Protein AF-0000000084810743 (afdb_homodimer)

Solvent-accessible surface area (backbone atoms only — not comparable to full-atom values): 10818 Å² total; per-residue (Å²): 110,66,67,52,44,50,31,13,18,53,18,0,13,54,14,11,34,50,31,49,46,44,27,47,66,71,24,40,83,51,40,66,96,70,40,65,48,21,62,46,49,35,22,32,52,24,5,23,49,40,17,22,45,70,44,56,57,86,46,69,67,54,38,28,19,48,48,55,1,19,27,21,7,25,5,36,34,18,61,50,19,42,51,41,42,50,30,46,73,70,66,38,52,66,63,26,49,50,52,54,51,48,47,55,52,49,15,30,50,28,10,46,49,15,31,54,53,15,46,55,59,59,73,106,108,67,66,51,44,50,31,12,18,53,19,0,14,53,15,12,33,51,32,49,47,46,23,48,68,70,20,54,78,49,38,64,95,71,40,67,47,20,64,45,48,35,23,32,54,23,4,23,48,41,16,23,44,72,44,56,59,86,46,70,66,54,39,27,20,49,47,56,0,18,28,20,6,25,5,35,34,20,61,50,18,43,51,42,41,48,31,46,73,70,64,37,53,67,63,27,50,50,51,55,50,49,46,54,52,49,14,29,51,28,9,46,50,16,30,53,54,14,44,55,58,60,72,107

Foldseek 3Di:
DVLLVVLQAQLLVQLQVVLCCQQCPVCNPVCPVLQSVSLLVQLLVLLLQLLLCVLAPDDPSCCSNHNNHNSVNNHDDVVLVVSLVVCVVVVVVVSSVCNVVCSVVSSPVSNVVSNVVNNVVNVD/DVLLVVLQAQLLVQLQVVLCCQQCPVCVPVCPVLQSVSLLVQLLVLLLQLLLCVLAPDDSSCCSNHNNHNSVNNHDDVVLVVSLVVCVVVVVVVSSVCNVVCSVVSSPVSNVVSNVVNNVVNVD

Nearest PDB structures (foldseek):
  7kk9-assembly1_B  TM=9.120E-01  e=2.398E-06  Escherichia coli
  6bx5-assembly1_A  TM=9.287E-01  e=5.882E-06  Escherichia coli
  6b2b-assembly1_B  TM=9.129E-01  e=5.882E-06  Escherichia coli
  6b2d-assembly1_A  TM=9.160E-01  e=5.882E-06  Escherichia coli
  7kk9-assembly1_A  TM=8.984E-01  e=2.261E-05  Escherichia coli

Sequence (248 aa):
MIRELFAVGLGGAAGSIVRYMLSVWLLGGHTLLGFPAGTFTVNAAGSLLIGILLETTNSAAAGWLLIAGFCGGFTTFSTFSADAVRLLRAGDYGPATAYIALSVAVCIAFAALGMWIGAQIARNMIRELFAVGLGGAAGSIVRYMLSVWLLGGHTLLGFPAGTFTVNAAGSLLIGILLETTNSAAAGWLLIAGFCGGFTTFSTFSADAVRLLRAGDYGPATAYIALSVAVCIAFAALGMWIGAQIARN

Organism: NCBI:txid717959

Structure (mmCIF, N/CA/C/O backbone):
data_AF-0000000084810743-model_v1
#
loop_
_entity.id
_entity.type
_entity.pdbx_description
1 polymer 'Fluoride-specific ion channel FluC'
#
loop_
_atom_site.group_PDB
_atom_site.id
_atom_site.type_symbol
_atom_site.label_atom_id
_atom_site.label_alt_id
_atom_site.label_comp_id
_atom_site.label_asym_id
_atom_site.label_entity_id
_atom_site.label_seq_id
_atom_site.pdbx_PDB_ins_code
_atom_site.Cartn_x
_atom_site.Cartn_y
_atom_site.Cartn_z
_atom_site.occupancy
_atom_site.B_iso_or_equiv
_atom_site.auth_seq_id
_atom_site.auth_comp_id
_atom_site.auth_asym_id
_atom_site.auth_atom_id
_atom_site.pdbx_PDB_model_num
ATOM 1 N N . MET A 1 1 ? -20.25 -11.961 -7.152 1 79.5 1 MET A N 1
ATOM 2 C CA . MET A 1 1 ? -19.781 -10.578 -7.043 1 79.5 1 MET A CA 1
ATOM 3 C C . MET A 1 1 ? -19.922 -10.07 -5.617 1 79.5 1 MET A C 1
ATOM 5 O O . MET A 1 1 ? -18.953 -9.602 -5.016 1 79.5 1 MET A O 1
ATOM 9 N N . ILE A 1 2 ? -21.094 -10.406 -5.074 1 84 2 ILE A N 1
ATOM 10 C CA . ILE A 1 2 ? -21.359 -9.875 -3.736 1 84 2 ILE A CA 1
ATOM 11 C C . ILE A 1 2 ? -20.484 -10.617 -2.715 1 84 2 ILE A C 1
ATOM 13 O O . ILE A 1 2 ? -19.922 -9.992 -1.811 1 84 2 ILE A O 1
ATOM 17 N N . ARG A 1 3 ? -20.297 -11.906 -2.838 1 91.25 3 ARG A N 1
ATOM 18 C CA . ARG A 1 3 ? -19.469 -12.672 -1.905 1 91.25 3 ARG A CA 1
ATOM 19 C C . ARG A 1 3 ? -18.016 -12.219 -1.972 1 91.25 3 ARG A C 1
ATOM 21 O O . ARG A 1 3 ? -17.344 -12.141 -0.946 1 91.25 3 ARG A O 1
ATOM 28 N N . GLU A 1 4 ? -17.578 -12 -3.102 1 92.81 4 GLU A N 1
ATOM 29 C CA . GLU A 1 4 ? -16.219 -11.539 -3.328 1 92.81 4 GLU A CA 1
ATOM 30 C C . GLU A 1 4 ? -15.984 -10.172 -2.684 1 92.81 4 GLU A C 1
ATOM 32 O O . GLU A 1 4 ? -14.961 -9.961 -2.029 1 92.81 4 GLU A O 1
ATOM 37 N N . LEU A 1 5 ? -16.922 -9.25 -2.871 1 94.88 5 LEU A N 1
ATOM 38 C CA . LEU A 1 5 ? -16.797 -7.902 -2.32 1 94.88 5 LEU A CA 1
ATOM 39 C C . LEU A 1 5 ? -16.875 -7.93 -0.797 1 94.88 5 LEU A C 1
ATOM 41 O O . LEU A 1 5 ? -16.172 -7.164 -0.125 1 94.88 5 LEU A O 1
ATOM 45 N N . PHE A 1 6 ? -17.719 -8.82 -0.303 1 96.88 6 PHE A N 1
ATOM 46 C CA . PHE A 1 6 ? -17.828 -8.961 1.144 1 96.88 6 PHE A CA 1
ATOM 47 C C . PHE A 1 6 ? -16.531 -9.508 1.731 1 96.88 6 PHE A C 1
ATOM 49 O O . PHE A 1 6 ? -16.062 -9.039 2.775 1 96.88 6 PHE A O 1
ATOM 56 N N . ALA A 1 7 ? -15.977 -10.508 1.144 1 97.62 7 ALA A N 1
ATOM 57 C CA . ALA A 1 7 ? -14.727 -11.102 1.61 1 97.62 7 ALA A CA 1
ATOM 58 C C . ALA A 1 7 ? -13.586 -10.086 1.54 1 97.62 7 ALA A C 1
ATOM 60 O O . ALA A 1 7 ? -12.805 -9.953 2.486 1 97.62 7 ALA A O 1
ATOM 61 N N . VAL A 1 8 ? -13.5 -9.352 0.442 1 97.75 8 VAL A N 1
ATOM 62 C CA . VAL A 1 8 ? -12.477 -8.328 0.256 1 97.75 8 VAL A CA 1
ATOM 63 C C . VAL A 1 8 ? -12.641 -7.23 1.304 1 97.75 8 VAL A C 1
ATOM 65 O O . VAL A 1 8 ? -11.656 -6.773 1.894 1 97.75 8 VAL A O 1
ATOM 68 N N . GLY A 1 9 ? -13.891 -6.832 1.471 1 98.56 9 GLY A N 1
ATOM 69 C CA . GLY A 1 9 ? -14.164 -5.809 2.465 1 98.56 9 GLY A CA 1
ATOM 70 C C . GLY A 1 9 ? -13.805 -6.234 3.877 1 98.56 9 GLY A C 1
ATOM 71 O O . GLY A 1 9 ? -13.203 -5.465 4.629 1 98.56 9 GLY A O 1
ATOM 72 N N . LEU A 1 10 ? -14.18 -7.41 4.25 1 98.56 10 LEU A N 1
ATOM 73 C CA . LEU A 1 10 ? -13.867 -7.941 5.57 1 98.56 10 LEU A CA 1
ATOM 74 C C . LEU A 1 10 ? -12.359 -8.047 5.77 1 98.56 10 LEU A C 1
ATOM 76 O O . LEU A 1 10 ? -11.836 -7.668 6.82 1 98.56 10 LEU A O 1
ATOM 80 N N . GLY A 1 11 ? -11.695 -8.625 4.852 1 98.75 11 GLY A N 1
ATOM 81 C CA . GLY A 1 11 ? -10.242 -8.688 4.91 1 98.75 11 GLY A CA 1
ATOM 82 C C . GLY A 1 11 ? -9.586 -7.32 4.977 1 98.75 11 GLY A C 1
ATOM 83 O O . GLY A 1 11 ? -8.656 -7.109 5.754 1 98.75 11 GLY A O 1
ATOM 84 N N . GLY A 1 12 ? -10.094 -6.426 4.098 1 98.75 12 GLY A N 1
ATOM 85 C CA . GLY A 1 12 ? -9.57 -5.066 4.086 1 98.75 12 GLY A CA 1
ATOM 86 C C . GLY A 1 12 ? -9.742 -4.348 5.41 1 98.75 12 GLY A C 1
ATOM 87 O O . GLY A 1 12 ? -8.844 -3.627 5.852 1 98.75 12 GLY A O 1
ATOM 88 N N . ALA A 1 13 ? -10.898 -4.523 5.984 1 98.75 13 ALA A N 1
ATOM 89 C CA . ALA A 1 13 ? -11.141 -3.939 7.301 1 98.75 13 ALA A CA 1
ATOM 90 C C . ALA A 1 13 ? -10.156 -4.488 8.328 1 98.75 13 ALA A C 1
ATOM 92 O O . ALA A 1 13 ? -9.539 -3.723 9.078 1 98.75 13 ALA A O 1
ATOM 93 N N . ALA A 1 14 ? -10.039 -5.742 8.414 1 98.69 14 ALA A N 1
ATOM 94 C CA . ALA A 1 14 ? -9.125 -6.379 9.359 1 98.69 14 ALA A CA 1
ATOM 95 C C . ALA A 1 14 ? -7.688 -5.922 9.125 1 98.69 14 ALA A C 1
ATOM 97 O O . ALA A 1 14 ? -6.98 -5.562 10.07 1 98.69 14 ALA A O 1
ATOM 98 N N . GLY A 1 15 ? -7.242 -5.969 7.855 1 98.69 15 GLY A N 1
ATOM 99 C CA . GLY A 1 15 ? -5.902 -5.52 7.52 1 98.69 15 GLY A CA 1
ATOM 100 C C . GLY A 1 15 ? -5.637 -4.082 7.926 1 98.69 15 GLY A C 1
ATOM 101 O O . GLY A 1 15 ? -4.582 -3.775 8.492 1 98.69 15 GLY A O 1
ATOM 102 N N . SER A 1 16 ? -6.566 -3.262 7.625 1 98.31 16 SER A N 1
ATOM 103 C CA . SER A 1 16 ? -6.422 -1.845 7.945 1 98.31 16 SER A CA 1
ATOM 104 C C . SER A 1 16 ? -6.355 -1.624 9.453 1 98.31 16 SER A C 1
ATOM 106 O O . SER A 1 16 ? -5.609 -0.766 9.93 1 98.31 16 SER A O 1
ATOM 108 N N . ILE A 1 17 ? -7.145 -2.32 10.195 1 97.5 17 ILE A N 1
ATOM 109 C CA . ILE A 1 17 ? -7.156 -2.195 11.656 1 97.5 17 ILE A CA 1
ATOM 110 C C . ILE A 1 17 ? -5.812 -2.648 12.219 1 97.5 17 ILE A C 1
ATOM 112 O O . ILE A 1 17 ? -5.234 -1.974 13.078 1 97.5 17 ILE A O 1
ATOM 116 N N . VAL A 1 18 ? -5.277 -3.766 11.805 1 97.25 18 VAL A N 1
ATOM 117 C CA . VAL A 1 18 ? -3.994 -4.27 12.273 1 97.25 18 VAL A CA 1
ATOM 118 C C . VAL A 1 18 ? -2.885 -3.291 11.906 1 97.25 18 VAL A C 1
ATOM 120 O O . VAL A 1 18 ? -1.998 -3.012 12.711 1 97.25 18 VAL A O 1
ATOM 123 N N . ARG A 1 19 ? -2.922 -2.826 10.648 1 96.62 19 ARG A N 1
ATOM 124 C CA . ARG A 1 19 ? -1.956 -1.812 10.242 1 96.62 19 ARG A CA 1
ATOM 125 C C . ARG A 1 19 ? -1.97 -0.625 11.203 1 96.62 19 ARG A C 1
ATOM 127 O O . ARG A 1 19 ? -0.915 -0.165 11.641 1 96.62 19 ARG A O 1
ATOM 134 N N . TYR A 1 20 ? -3.127 -0.146 11.438 1 93.25 20 TYR A N 1
ATOM 135 C CA . TYR A 1 20 ? -3.283 1.026 12.289 1 93.25 20 TYR A CA 1
ATOM 136 C C . TYR A 1 20 ? -2.744 0.756 13.688 1 93.25 20 TYR A C 1
ATOM 138 O O . TYR A 1 20 ? -2.041 1.591 14.266 1 93.25 20 TYR A O 1
ATOM 146 N N . MET A 1 21 ? -3.082 -0.393 14.18 1 91.88 21 MET A N 1
ATOM 147 C CA . MET A 1 21 ? -2.645 -0.757 15.523 1 91.88 21 MET A CA 1
ATOM 148 C C . MET A 1 21 ? -1.128 -0.899 15.586 1 91.88 21 MET A C 1
ATOM 150 O O . MET A 1 21 ? -0.495 -0.448 16.547 1 91.88 21 MET A O 1
ATOM 154 N N . LEU A 1 22 ? -0.542 -1.478 14.625 1 88.19 22 LEU A N 1
ATOM 155 C CA . LEU A 1 22 ? 0.902 -1.688 14.609 1 88.19 22 LEU A CA 1
ATOM 156 C C . LEU A 1 22 ? 1.641 -0.377 14.367 1 88.19 22 LEU A C 1
ATOM 158 O O . LEU A 1 22 ? 2.658 -0.105 15.008 1 88.19 22 LEU A O 1
ATOM 162 N N . SER A 1 23 ? 1.145 0.385 13.414 1 79.69 23 SER A N 1
ATOM 163 C CA . SER A 1 23 ? 1.837 1.611 13.031 1 79.69 23 SER A CA 1
ATOM 164 C C . SER A 1 23 ? 1.721 2.676 14.117 1 79.69 23 SER A C 1
ATOM 166 O O . SER A 1 23 ? 2.666 3.43 14.359 1 79.69 23 SER A O 1
ATOM 168 N N . VAL A 1 24 ? 0.62 2.768 14.719 1 68.44 24 VAL A N 1
ATOM 169 C CA . VAL A 1 24 ? 0.388 3.814 15.711 1 68.44 24 VAL A CA 1
ATOM 170 C C . VAL A 1 24 ? 0.82 3.326 17.094 1 68.44 24 VAL A C 1
ATOM 172 O O . VAL A 1 24 ? 1.512 4.039 17.812 1 68.44 24 VAL A O 1
ATOM 175 N N . TRP A 1 25 ? 0.336 2.125 17.328 1 63.03 25 TRP A N 1
ATOM 176 C CA . TRP A 1 25 ? 0.581 1.663 18.688 1 63.03 25 TRP A CA 1
ATOM 177 C C . TRP A 1 25 ? 2.023 1.194 18.859 1 63.03 25 TRP A C 1
ATOM 179 O O . TRP A 1 25 ? 2.688 1.545 19.828 1 63.03 25 TRP A O 1
ATOM 189 N N . LEU A 1 26 ? 2.361 0.366 17.938 1 57.44 26 LEU A N 1
ATOM 190 C CA . LEU A 1 26 ? 3.684 -0.201 18.188 1 57.44 26 LEU A CA 1
ATOM 191 C C . LEU A 1 26 ? 4.777 0.758 17.719 1 57.44 26 LEU A C 1
ATOM 193 O O . LEU A 1 26 ? 5.816 0.882 18.375 1 57.44 26 LEU A O 1
ATOM 197 N N . LEU A 1 27 ? 4.387 1.367 16.656 1 60.09 27 LEU A N 1
ATOM 198 C CA . LEU A 1 27 ? 5.52 2.088 16.094 1 60.09 27 LEU A CA 1
ATOM 199 C C . LEU A 1 27 ? 5.238 3.586 16.031 1 60.09 27 LEU A C 1
ATOM 201 O O . LEU A 1 27 ? 6.074 4.359 15.562 1 60.09 27 LEU A O 1
ATOM 205 N N . GLY A 1 28 ? 4.008 3.893 16.484 1 55.72 28 GLY A N 1
ATOM 206 C CA . GLY A 1 28 ? 3.523 5.246 16.703 1 55.72 28 GLY A CA 1
ATOM 207 C C . GLY A 1 28 ? 4.387 6.043 17.672 1 55.72 28 GLY A C 1
ATOM 208 O O . GLY A 1 28 ? 4.859 5.508 18.672 1 55.72 28 GLY A O 1
ATOM 209 N N . GLY A 1 29 ? 5.223 7 17.25 1 51.25 29 GLY A N 1
ATOM 210 C CA . GLY A 1 29 ? 6.168 7.863 17.938 1 51.25 29 GLY A CA 1
ATOM 211 C C . GLY A 1 29 ? 7.609 7.426 17.781 1 51.25 29 GLY A C 1
ATOM 212 O O . GLY A 1 29 ? 8.531 8.156 18.156 1 51.25 29 GLY A O 1
ATOM 213 N N . HIS A 1 30 ? 7.707 6.133 17.641 1 48.66 30 HIS A N 1
ATOM 214 C CA . HIS A 1 30 ? 9.094 5.684 17.641 1 48.66 30 HIS A CA 1
ATOM 215 C C . HIS A 1 30 ? 9.727 5.871 16.266 1 48.66 30 HIS A C 1
ATOM 217 O O . HIS A 1 30 ? 9.664 4.973 15.414 1 48.66 30 HIS A O 1
ATOM 223 N N . THR A 1 31 ? 9.508 7.094 15.773 1 50.56 31 THR A N 1
ATOM 224 C CA . THR A 1 31 ? 10.289 7.414 14.586 1 50.56 31 THR A CA 1
ATOM 225 C C . THR A 1 31 ? 11.789 7.312 14.875 1 50.56 31 THR A C 1
ATOM 227 O O . THR A 1 31 ? 12.289 7.949 15.797 1 50.56 31 THR A O 1
ATOM 230 N N . LEU A 1 32 ? 12.344 6.168 15.023 1 45.56 32 LEU A N 1
ATOM 231 C CA . LEU A 1 32 ? 13.797 6.297 15.062 1 45.56 32 LEU A CA 1
ATOM 232 C C . LEU A 1 32 ? 14.297 7.207 13.945 1 45.56 32 LEU A C 1
ATOM 234 O O . LEU A 1 32 ? 14.211 6.852 12.766 1 45.56 32 LEU A O 1
ATOM 238 N N . LEU A 1 33 ? 14.914 8.383 14.461 1 50.44 33 LEU A N 1
ATOM 239 C CA . LEU A 1 33 ? 15.539 9.398 13.633 1 50.44 33 LEU A CA 1
ATOM 240 C C . LEU A 1 33 ? 14.57 9.914 12.57 1 50.44 33 LEU A C 1
ATOM 242 O O . LEU A 1 33 ? 14.984 10.281 11.469 1 50.44 33 LEU A O 1
ATOM 246 N N . GLY A 1 34 ? 13.203 9.695 12.828 1 65.88 34 GLY A N 1
ATOM 247 C CA . GLY A 1 34 ? 12.266 10.25 11.867 1 65.88 34 GLY A CA 1
ATOM 248 C C . GLY A 1 34 ? 11.859 9.258 10.789 1 65.88 34 GLY A C 1
ATOM 249 O O . GLY A 1 34 ? 11.016 9.57 9.945 1 65.88 34 GLY A O 1
ATOM 250 N N . PHE A 1 35 ? 12.531 8.172 10.859 1 79.38 35 PHE A N 1
ATOM 251 C CA . PHE A 1 35 ? 12.258 7.105 9.906 1 79.38 35 PHE A CA 1
ATOM 252 C C . PHE A 1 35 ? 10.875 6.516 10.133 1 79.38 35 PHE A C 1
ATOM 254 O O . PHE A 1 35 ? 10.539 6.117 11.25 1 79.38 35 PHE A O 1
ATOM 261 N N . PRO A 1 36 ? 10.016 6.57 9.086 1 89.88 36 PRO A N 1
ATOM 262 C CA . PRO A 1 36 ? 8.664 6.023 9.242 1 89.88 36 PRO A CA 1
ATOM 263 C C . PRO A 1 36 ? 8.656 4.504 9.414 1 89.88 36 PRO A C 1
ATOM 265 O O . PRO A 1 36 ? 8.297 3.775 8.492 1 89.88 36 PRO A O 1
ATOM 268 N N . ALA A 1 37 ? 8.992 4.078 10.617 1 90.44 37 ALA A N 1
ATOM 269 C CA . ALA A 1 37 ? 9.195 2.66 10.914 1 90.44 37 ALA A CA 1
ATOM 270 C C . ALA A 1 37 ? 7.879 1.892 10.852 1 90.44 37 ALA A C 1
ATOM 272 O O . ALA A 1 37 ? 7.855 0.71 10.5 1 90.44 37 ALA A O 1
ATOM 273 N N . GLY A 1 38 ? 6.801 2.568 11.266 1 91.25 38 GLY A N 1
ATOM 274 C CA . GLY A 1 38 ? 5.5 1.916 11.234 1 91.25 38 GLY A CA 1
ATOM 275 C C . GLY A 1 38 ? 5.09 1.479 9.836 1 91.25 38 GLY A C 1
ATOM 276 O O . GLY A 1 38 ? 4.852 0.293 9.602 1 91.25 38 GLY A O 1
ATOM 277 N N . THR A 1 39 ? 5.09 2.443 8.961 1 94.5 39 THR A N 1
ATOM 278 C CA . THR A 1 39 ? 4.719 2.17 7.574 1 94.5 39 THR A CA 1
ATOM 279 C C . THR A 1 39 ? 5.672 1.153 6.949 1 94.5 39 THR A C 1
ATOM 281 O O . THR A 1 39 ? 5.238 0.243 6.238 1 94.5 39 THR A O 1
ATOM 284 N N . PHE A 1 40 ? 6.918 1.271 7.227 1 94.44 40 PHE A N 1
ATOM 285 C CA . PHE A 1 40 ? 7.93 0.359 6.695 1 94.44 40 PHE A CA 1
ATOM 286 C C . PHE A 1 40 ? 7.656 -1.07 7.152 1 94.44 40 PHE A C 1
ATOM 288 O O . PHE A 1 40 ? 7.695 -2.002 6.344 1 94.44 40 PHE A O 1
ATOM 295 N N . THR A 1 41 ? 7.41 -1.24 8.375 1 94.75 41 THR A N 1
ATOM 296 C CA . THR A 1 41 ? 7.258 -2.564 8.969 1 94.75 41 THR A CA 1
ATOM 297 C C . THR A 1 41 ? 6.023 -3.268 8.422 1 94.75 41 THR A C 1
ATOM 299 O O . THR A 1 41 ? 6.082 -4.445 8.055 1 94.75 41 THR A O 1
ATOM 302 N N . VAL A 1 42 ? 4.902 -2.588 8.305 1 96.06 42 VAL A N 1
ATOM 303 C CA . VAL A 1 42 ? 3.676 -3.234 7.844 1 96.06 42 VAL A CA 1
ATOM 304 C C . VAL A 1 42 ? 3.791 -3.562 6.359 1 96.06 42 VAL A C 1
ATOM 306 O O . VAL A 1 42 ? 3.299 -4.598 5.906 1 96.06 42 VAL A O 1
ATOM 309 N N . ASN A 1 43 ? 4.418 -2.713 5.625 1 97.81 43 ASN A N 1
ATOM 310 C CA . ASN A 1 43 ? 4.609 -2.988 4.207 1 97.81 43 ASN A CA 1
ATOM 311 C C . ASN A 1 43 ? 5.543 -4.176 3.988 1 97.81 43 ASN A C 1
ATOM 313 O O . ASN A 1 43 ? 5.285 -5.023 3.133 1 97.81 43 ASN A O 1
ATOM 317 N N . ALA A 1 44 ? 6.574 -4.219 4.789 1 98 44 ALA A N 1
ATOM 318 C CA . ALA A 1 44 ? 7.516 -5.332 4.672 1 98 44 ALA A CA 1
ATOM 319 C C . ALA A 1 44 ? 6.859 -6.648 5.086 1 98 44 ALA A C 1
ATOM 321 O O . ALA A 1 44 ? 6.938 -7.641 4.355 1 98 44 ALA A O 1
ATOM 322 N N . ALA A 1 45 ? 6.227 -6.637 6.199 1 98.06 45 ALA A N 1
ATOM 323 C CA . ALA A 1 45 ? 5.559 -7.836 6.695 1 98.06 45 ALA A CA 1
ATOM 324 C C . ALA A 1 45 ? 4.461 -8.289 5.738 1 98.06 45 ALA A C 1
ATOM 326 O O . ALA A 1 45 ? 4.32 -9.484 5.473 1 98.06 45 ALA A O 1
ATOM 327 N N . GLY A 1 46 ? 3.691 -7.332 5.281 1 98.69 46 GLY A N 1
ATOM 328 C CA . GLY A 1 46 ? 2.625 -7.652 4.348 1 98.69 46 GLY A CA 1
ATOM 329 C C . GLY A 1 46 ? 3.133 -8.188 3.023 1 98.69 46 GLY A C 1
ATOM 330 O O . GLY A 1 46 ? 2.49 -9.047 2.406 1 98.69 46 GLY A O 1
ATOM 331 N N . SER A 1 47 ? 4.25 -7.723 2.531 1 98.94 47 SER A N 1
ATOM 332 C CA . SER A 1 47 ? 4.832 -8.211 1.285 1 98.94 47 SER A CA 1
ATOM 333 C C . SER A 1 47 ? 5.324 -9.648 1.428 1 98.94 47 SER A C 1
ATOM 335 O O . SER A 1 47 ? 5.184 -10.453 0.505 1 98.94 47 SER A O 1
ATOM 337 N N . LEU A 1 48 ? 5.898 -9.945 2.598 1 98.94 48 LEU A N 1
ATOM 338 C CA . LEU A 1 48 ? 6.273 -11.328 2.859 1 98.94 48 LEU A CA 1
ATOM 339 C C . LEU A 1 48 ? 5.043 -12.227 2.881 1 98.94 48 LEU A C 1
ATOM 341 O O . LEU A 1 48 ? 5.039 -13.297 2.268 1 98.94 48 LEU A O 1
ATOM 345 N N . LEU A 1 49 ? 4.07 -11.789 3.594 1 98.88 49 LEU A N 1
ATOM 346 C CA . LEU A 1 49 ? 2.857 -12.578 3.779 1 98.88 49 LEU A CA 1
ATOM 347 C C . LEU A 1 49 ? 2.17 -12.844 2.443 1 98.88 49 LEU A C 1
ATOM 349 O O . LEU A 1 49 ? 1.743 -13.969 2.174 1 98.88 49 LEU A O 1
ATOM 353 N N . ILE A 1 50 ? 2.053 -11.82 1.595 1 98.62 50 ILE A N 1
ATOM 354 C CA . ILE A 1 50 ? 1.344 -12 0.333 1 98.62 50 ILE A CA 1
ATOM 355 C C . ILE A 1 50 ? 2.086 -13.016 -0.534 1 98.62 50 ILE A C 1
ATOM 357 O O . ILE A 1 50 ? 1.464 -13.789 -1.263 1 98.62 50 ILE A O 1
ATOM 361 N N . GLY A 1 51 ? 3.438 -12.945 -0.519 1 98.69 51 GLY A N 1
ATOM 362 C CA . GLY A 1 51 ? 4.203 -13.938 -1.257 1 98.69 51 GLY A CA 1
ATOM 363 C C . GLY A 1 51 ? 3.877 -15.367 -0.857 1 98.69 51 GLY A C 1
ATOM 364 O O . GLY A 1 51 ? 3.674 -16.219 -1.717 1 98.69 51 GLY A O 1
ATOM 365 N N . ILE A 1 52 ? 3.791 -15.617 0.426 1 98.81 52 ILE A N 1
ATOM 366 C CA . ILE A 1 52 ? 3.455 -16.953 0.925 1 98.81 52 ILE A CA 1
ATOM 367 C C . ILE A 1 52 ? 2.047 -17.328 0.475 1 98.81 52 ILE A C 1
ATOM 369 O O . ILE A 1 52 ? 1.826 -18.438 -0.032 1 98.81 52 ILE A O 1
ATOM 373 N N . LEU A 1 53 ? 1.113 -16.453 0.631 1 98.5 53 LEU A N 1
ATOM 374 C CA . LEU A 1 53 ? -0.298 -16.734 0.381 1 98.5 53 LEU A CA 1
ATOM 375 C C . LEU A 1 53 ? -0.548 -16.984 -1.102 1 98.5 53 LEU A C 1
ATOM 377 O O . LEU A 1 53 ? -1.403 -17.797 -1.463 1 98.5 53 LEU A O 1
ATOM 381 N N . LEU A 1 54 ? 0.198 -16.266 -1.949 1 97.19 54 LEU A N 1
ATOM 382 C CA . LEU A 1 54 ? 0.016 -16.422 -3.387 1 97.19 54 LEU A CA 1
ATOM 383 C C . LEU A 1 54 ? 0.349 -17.844 -3.82 1 97.19 54 LEU A C 1
ATOM 385 O O . LEU A 1 54 ? -0.204 -18.344 -4.805 1 97.19 54 LEU A O 1
ATOM 389 N N . GLU A 1 55 ? 1.208 -18.5 -3.057 1 97.5 55 GLU A N 1
ATOM 390 C CA . GLU A 1 55 ? 1.651 -19.844 -3.426 1 97.5 55 GLU A CA 1
ATOM 391 C C . GLU A 1 55 ? 0.865 -20.906 -2.674 1 97.5 55 GLU A C 1
ATOM 393 O O . GLU A 1 55 ? 0.9 -22.094 -3.039 1 97.5 55 GLU A O 1
ATOM 398 N N . THR A 1 56 ? 0.139 -20.547 -1.586 1 97.5 56 THR A N 1
ATOM 399 C CA . THR A 1 56 ? -0.436 -21.578 -0.726 1 97.5 56 THR A CA 1
ATOM 400 C C . THR A 1 56 ? -1.961 -21.516 -0.757 1 97.5 56 THR A C 1
ATOM 402 O O . THR A 1 56 ? -2.633 -22.453 -0.342 1 97.5 56 THR A O 1
ATOM 405 N N . THR A 1 57 ? -2.51 -20.391 -1.104 1 95.06 57 THR A N 1
ATOM 406 C CA . THR A 1 57 ? -3.961 -20.234 -1.118 1 95.06 57 THR A CA 1
ATOM 407 C C . THR A 1 57 ? -4.57 -20.938 -2.33 1 95.06 57 THR A C 1
ATOM 409 O O . THR A 1 57 ? -4.16 -20.688 -3.467 1 95.06 57 THR A O 1
ATOM 412 N N . ASN A 1 58 ? -5.633 -21.781 -2.148 1 91.94 58 ASN A N 1
ATOM 413 C CA . ASN A 1 58 ? -6.184 -22.594 -3.236 1 91.94 58 ASN A CA 1
ATOM 414 C C . ASN A 1 58 ? -7.668 -22.312 -3.443 1 91.94 58 ASN A C 1
ATOM 416 O O . ASN A 1 58 ? -8.297 -22.891 -4.328 1 91.94 58 ASN A O 1
ATOM 420 N N . SER A 1 59 ? -8.289 -21.531 -2.674 1 94.06 59 SER A N 1
ATOM 421 C CA . SER A 1 59 ? -9.695 -21.203 -2.863 1 94.06 59 SER A CA 1
ATOM 422 C C . SER A 1 59 ? -9.883 -19.734 -3.205 1 94.06 59 SER A C 1
ATOM 424 O O . SER A 1 59 ? -9.148 -18.875 -2.709 1 94.06 59 SER A O 1
ATOM 426 N N . ALA A 1 60 ? -10.844 -19.484 -3.98 1 92.19 60 ALA A N 1
ATOM 427 C CA . ALA A 1 60 ? -11.148 -18.125 -4.383 1 92.19 60 ALA A CA 1
ATOM 428 C C . ALA A 1 60 ? -11.508 -17.266 -3.172 1 92.19 60 ALA A C 1
ATOM 430 O O . ALA A 1 60 ? -11.078 -16.109 -3.07 1 92.19 60 ALA A O 1
ATOM 431 N N . ALA A 1 61 ? -12.25 -17.859 -2.312 1 93.44 61 ALA A N 1
ATOM 432 C CA . ALA A 1 61 ? -12.695 -17.141 -1.126 1 93.44 61 ALA A CA 1
ATOM 433 C C . ALA A 1 61 ? -11.516 -16.703 -0.267 1 93.44 61 ALA A C 1
ATOM 435 O O . ALA A 1 61 ? -11.492 -15.578 0.24 1 93.44 61 ALA A O 1
ATOM 436 N N . ALA A 1 62 ? -10.555 -17.562 -0.116 1 95.19 62 ALA A N 1
ATOM 437 C CA . ALA A 1 62 ? -9.359 -17.234 0.66 1 95.19 62 ALA A CA 1
ATOM 438 C C . ALA A 1 62 ? -8.531 -16.156 -0.038 1 95.19 62 ALA A C 1
ATOM 440 O O . ALA A 1 62 ? -7.922 -15.305 0.619 1 95.19 62 ALA A O 1
ATOM 441 N N . GLY A 1 63 ? -8.484 -16.203 -1.32 1 96.56 63 GLY A N 1
ATOM 442 C CA . GLY A 1 63 ? -7.797 -15.172 -2.076 1 96.56 63 GLY A CA 1
ATOM 443 C C . GLY A 1 63 ? -8.422 -13.797 -1.912 1 96.56 63 GLY A C 1
ATOM 444 O O . GLY A 1 63 ? -7.711 -12.812 -1.712 1 96.56 63 GLY A O 1
ATOM 445 N N . TRP A 1 64 ? -9.711 -13.758 -2.025 1 95.94 64 TRP A N 1
ATOM 446 C CA . TRP A 1 64 ? -10.414 -12.492 -1.862 1 95.94 64 TRP A CA 1
ATOM 447 C C . TRP A 1 64 ? -10.203 -11.93 -0.462 1 95.94 64 TRP A C 1
ATOM 449 O O . TRP A 1 64 ? -9.953 -10.727 -0.298 1 95.94 64 TRP A O 1
ATOM 459 N N . LEU A 1 65 ? -10.258 -12.789 0.529 1 98.12 65 LEU A N 1
ATOM 460 C CA . LEU A 1 65 ? -10.227 -12.383 1.928 1 98.12 65 LEU A CA 1
ATOM 461 C C . LEU A 1 65 ? -8.805 -12.031 2.357 1 98.12 65 LEU A C 1
ATOM 463 O O . LEU A 1 65 ? -8.562 -10.961 2.928 1 98.12 65 LEU A O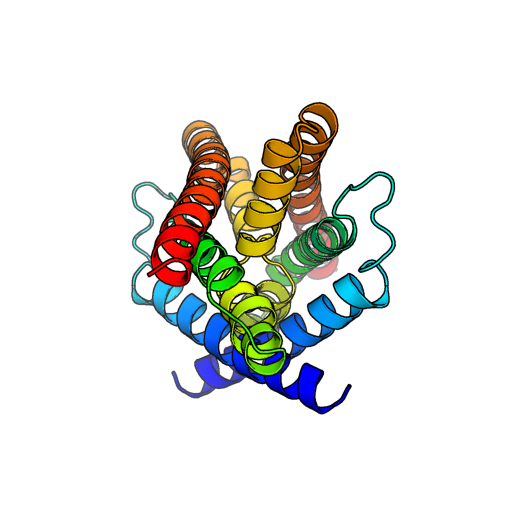 1
ATOM 467 N N . LEU A 1 66 ? -7.859 -12.891 2.035 1 98.62 66 LEU A N 1
ATOM 468 C CA . LEU A 1 66 ? -6.535 -12.781 2.639 1 98.62 66 LEU A CA 1
ATOM 469 C C . LEU A 1 66 ? -5.586 -12 1.735 1 98.62 66 LEU A C 1
ATOM 471 O O . LEU A 1 66 ? -4.754 -11.234 2.221 1 98.62 66 LEU A O 1
ATOM 475 N N . ILE A 1 67 ? -5.656 -12.188 0.44 1 97.5 67 ILE A N 1
ATOM 476 C CA . ILE A 1 67 ? -4.723 -11.578 -0.496 1 97.5 67 ILE A CA 1
ATOM 477 C C . ILE A 1 67 ? -5.242 -10.211 -0.927 1 97.5 67 ILE A C 1
ATOM 479 O O . ILE A 1 67 ? -4.664 -9.18 -0.577 1 97.5 67 ILE A O 1
ATOM 483 N N . ALA A 1 68 ? -6.434 -10.164 -1.533 1 95.69 68 ALA A N 1
ATOM 484 C CA . ALA A 1 68 ? -6.992 -8.906 -2.018 1 95.69 68 ALA A CA 1
ATOM 485 C C . ALA A 1 68 ? -7.426 -8.016 -0.857 1 95.69 68 ALA A C 1
ATOM 487 O O . ALA A 1 68 ? -7.301 -6.789 -0.928 1 95.69 68 ALA A O 1
ATOM 488 N N . GLY A 1 69 ? -7.988 -8.688 0.171 1 97.88 69 GLY A N 1
ATOM 489 C CA . GLY A 1 69 ? -8.492 -7.934 1.308 1 97.88 69 GLY A CA 1
ATOM 490 C C . GLY A 1 69 ? -7.434 -7.633 2.35 1 97.88 69 GLY A C 1
ATOM 491 O O . GLY A 1 69 ? -6.883 -6.531 2.385 1 97.88 69 GLY A O 1
ATOM 492 N N . PHE A 1 70 ? -7 -8.633 3.105 1 98.75 70 PHE A N 1
ATOM 493 C CA . PHE A 1 70 ? -6.172 -8.438 4.289 1 98.75 70 PHE A CA 1
ATOM 494 C C . PHE A 1 70 ? -4.824 -7.836 3.916 1 98.75 70 PHE A C 1
ATOM 496 O O . PHE A 1 70 ? -4.434 -6.793 4.445 1 98.75 70 PHE A O 1
ATOM 503 N N . CYS A 1 71 ? -4.082 -8.477 2.992 1 98.56 71 CYS A N 1
ATOM 504 C CA . CYS A 1 71 ? -2.77 -7.957 2.623 1 98.56 71 CYS A CA 1
ATOM 505 C C . CYS A 1 71 ? -2.887 -6.566 2.01 1 98.56 71 CYS A C 1
ATOM 507 O O . CYS A 1 71 ? -2.068 -5.691 2.285 1 98.56 71 CYS A O 1
ATOM 509 N N . GLY A 1 72 ? -3.916 -6.391 1.215 1 97.31 72 GLY A N 1
ATOM 510 C CA . GLY A 1 72 ? -4.156 -5.082 0.625 1 97.31 72 GLY A CA 1
ATOM 511 C C . GLY A 1 72 ? -4.426 -4.004 1.656 1 97.31 72 GLY A C 1
ATOM 512 O O . GLY A 1 72 ? -3.912 -2.887 1.542 1 97.31 72 GLY A O 1
ATOM 513 N N . GLY A 1 73 ? -5.219 -4.281 2.584 1 98.31 73 GLY A N 1
ATOM 514 C CA . GLY A 1 73 ? -5.531 -3.32 3.633 1 98.31 73 GLY A CA 1
ATOM 515 C C . GLY A 1 73 ? -4.41 -3.152 4.641 1 98.31 73 GLY A C 1
ATOM 516 O O . GLY A 1 73 ? -4.293 -2.102 5.277 1 98.31 73 GLY A O 1
ATOM 517 N N . PHE A 1 74 ? -3.623 -4.133 4.766 1 98.5 74 PHE A N 1
ATOM 518 C CA . PHE A 1 74 ? -2.549 -4.18 5.75 1 98.5 74 PHE A CA 1
ATOM 519 C C . PHE A 1 74 ? -1.349 -3.365 5.285 1 98.5 74 PHE A C 1
ATOM 521 O O . PHE A 1 74 ? -0.579 -2.859 6.105 1 98.5 74 PHE A O 1
ATOM 528 N N . THR A 1 75 ? -1.154 -3.254 4.012 1 98.62 75 THR A N 1
ATOM 529 C CA . THR A 1 75 ? -0.065 -2.465 3.447 1 98.62 75 THR A CA 1
ATOM 530 C C . THR A 1 75 ? -0.601 -1.198 2.787 1 98.62 75 THR A C 1
ATOM 532 O O . THR A 1 75 ? -1.802 -1.082 2.537 1 98.62 75 THR A O 1
ATOM 535 N N . THR A 1 76 ? 0.238 -0.249 2.555 1 98.38 76 THR A N 1
ATOM 536 C CA . THR A 1 76 ? -0.237 1.021 2.016 1 98.38 76 THR A CA 1
ATOM 537 C C . THR A 1 76 ? 0.871 1.727 1.239 1 98.38 76 THR A C 1
ATOM 539 O O . THR A 1 76 ? 1.997 1.849 1.726 1 98.38 76 THR A O 1
ATOM 542 N N . PHE A 1 77 ? 0.512 2.17 0.085 1 98.62 77 PHE A N 1
ATOM 543 C CA . PHE A 1 77 ? 1.451 2.906 -0.751 1 98.62 77 PHE A CA 1
ATOM 544 C C . PHE A 1 77 ? 1.268 4.41 -0.579 1 98.62 77 PHE A C 1
ATOM 546 O O . PHE A 1 77 ? 2.23 5.176 -0.677 1 98.62 77 PHE A O 1
ATOM 553 N N . SER A 1 78 ? 0.071 4.844 -0.276 1 98.56 78 SER A N 1
ATOM 554 C CA . SER A 1 78 ? -0.214 6.266 -0.122 1 98.56 78 SER A CA 1
ATOM 555 C C . SER A 1 78 ? 0.512 6.848 1.086 1 98.56 78 SER A C 1
ATOM 557 O O . SER A 1 78 ? 1.106 7.922 1.001 1 98.56 78 SER A O 1
ATOM 559 N N . THR A 1 79 ? 0.466 6.117 2.25 1 96.62 79 THR A N 1
ATOM 560 C CA . THR A 1 79 ? 1.166 6.598 3.436 1 96.62 79 THR A CA 1
ATOM 561 C C . THR A 1 79 ? 2.676 6.59 3.215 1 96.62 79 THR A C 1
ATOM 563 O O . THR A 1 79 ? 3.379 7.492 3.668 1 96.62 79 THR A O 1
ATOM 566 N N . PHE A 1 80 ? 3.172 5.559 2.551 1 96.81 80 PHE A N 1
ATOM 567 C CA . PHE A 1 80 ? 4.578 5.535 2.166 1 96.81 80 PHE A CA 1
ATOM 568 C C . PHE A 1 80 ? 4.953 6.805 1.406 1 96.81 80 PHE A C 1
ATOM 570 O O . PHE A 1 80 ? 5.977 7.426 1.697 1 96.81 80 PHE A O 1
ATOM 577 N N . SER A 1 81 ? 4.156 7.168 0.415 1 98.69 81 SER A N 1
ATOM 578 C CA . SER A 1 81 ? 4.406 8.344 -0.417 1 98.69 81 SER A CA 1
ATOM 579 C C . SER A 1 81 ? 4.352 9.625 0.405 1 98.69 81 SER A C 1
ATOM 581 O O . SER A 1 81 ? 5.203 10.508 0.246 1 98.69 81 SER A O 1
ATOM 583 N N . ALA A 1 82 ? 3.377 9.719 1.277 1 97 82 ALA A N 1
ATOM 584 C CA . ALA A 1 82 ? 3.24 10.898 2.131 1 97 82 ALA A CA 1
ATOM 585 C C . ALA A 1 82 ? 4.434 11.039 3.074 1 97 82 ALA A C 1
ATOM 587 O O . ALA A 1 82 ? 4.926 12.141 3.307 1 97 82 ALA A O 1
ATOM 588 N N . ASP A 1 83 ? 4.82 9.898 3.666 1 95.56 83 ASP A N 1
ATOM 589 C CA . ASP A 1 83 ? 5.988 9.898 4.539 1 95.56 83 ASP A CA 1
ATOM 590 C C . ASP A 1 83 ? 7.23 10.383 3.791 1 95.56 83 ASP A C 1
ATOM 592 O O . ASP A 1 83 ? 8.023 11.156 4.332 1 95.56 83 ASP A O 1
ATOM 596 N N . ALA A 1 84 ? 7.398 9.898 2.568 1 97.44 84 ALA A N 1
ATOM 597 C CA . ALA A 1 84 ? 8.531 10.32 1.745 1 97.44 84 ALA A CA 1
ATOM 598 C C . ALA A 1 84 ? 8.5 11.828 1.506 1 97.44 84 ALA A C 1
ATOM 600 O O . ALA A 1 84 ? 9.523 12.5 1.635 1 97.44 84 ALA A O 1
ATOM 601 N N . VAL A 1 85 ? 7.344 12.359 1.171 1 97.75 85 VAL A N 1
ATOM 602 C CA . VAL A 1 85 ? 7.199 13.789 0.912 1 97.75 85 VAL A CA 1
ATOM 603 C C . VAL A 1 85 ? 7.531 14.578 2.174 1 97.75 85 VAL A C 1
ATOM 605 O O . VAL A 1 85 ? 8.219 15.602 2.111 1 97.75 85 VAL A O 1
ATOM 608 N N . ARG A 1 86 ? 7.098 14.062 3.289 1 95.5 86 ARG A N 1
ATOM 609 C CA . ARG A 1 86 ? 7.332 14.766 4.547 1 95.5 86 ARG A CA 1
ATOM 610 C C . ARG A 1 86 ? 8.82 14.82 4.875 1 95.5 86 ARG A C 1
ATOM 612 O O . ARG A 1 86 ? 9.328 15.852 5.32 1 95.5 86 ARG A O 1
ATOM 619 N N . LEU A 1 87 ? 9.477 13.734 4.75 1 95 87 LEU A N 1
ATOM 620 C CA . LEU A 1 87 ? 10.922 13.703 4.977 1 95 87 LEU A CA 1
ATOM 621 C C . LEU A 1 87 ? 11.641 14.664 4.035 1 95 87 LEU A C 1
ATOM 623 O O . LEU A 1 87 ? 12.539 15.391 4.453 1 95 87 LEU A O 1
ATOM 627 N N . LEU A 1 88 ? 11.203 14.703 2.783 1 96.62 88 LEU A N 1
ATOM 628 C CA . LEU A 1 88 ? 11.828 15.562 1.788 1 96.62 88 LEU A CA 1
ATOM 629 C C . LEU A 1 88 ? 11.57 17.031 2.102 1 96.62 88 LEU A C 1
ATOM 631 O O . LEU A 1 88 ? 12.469 17.859 1.989 1 96.62 88 LEU A O 1
ATOM 635 N N . ARG A 1 89 ? 10.391 17.344 2.525 1 95.5 89 ARG A N 1
ATOM 636 C CA . ARG A 1 89 ? 10.039 18.719 2.865 1 95.5 89 ARG A CA 1
ATOM 637 C C . ARG A 1 89 ? 10.789 19.188 4.109 1 95.5 89 ARG A C 1
ATOM 639 O O . ARG A 1 89 ? 11.062 20.375 4.262 1 95.5 89 ARG A O 1
ATOM 646 N N . ALA A 1 90 ? 11.086 18.25 4.941 1 94.38 90 ALA A N 1
ATOM 647 C CA . ALA A 1 90 ? 11.812 18.562 6.168 1 94.38 90 ALA A CA 1
ATOM 648 C C . ALA A 1 90 ? 13.305 18.75 5.887 1 94.38 90 ALA A C 1
ATOM 650 O O . ALA A 1 90 ? 14.062 19.141 6.777 1 94.38 90 ALA A O 1
ATOM 651 N N . GLY A 1 91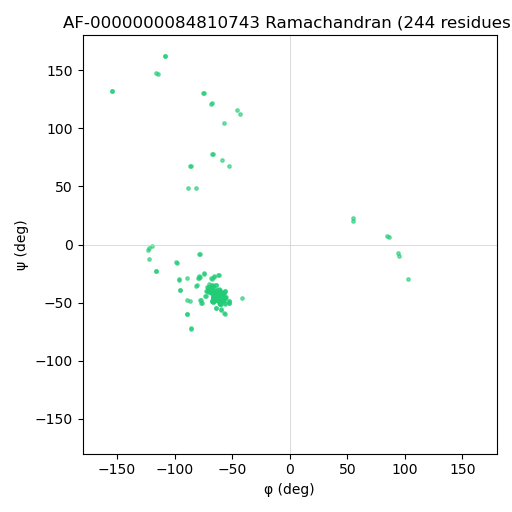 ? 13.711 18.453 4.68 1 95.19 91 GLY A N 1
ATOM 652 C CA . GLY A 1 91 ? 15.109 18.578 4.324 1 95.19 91 GLY A CA 1
ATOM 653 C C . GLY A 1 91 ? 15.945 17.359 4.684 1 95.19 91 GLY A C 1
ATOM 654 O O . GLY A 1 91 ? 17.172 17.406 4.609 1 95.19 91 GLY A O 1
ATOM 655 N N . ASP A 1 92 ? 15.305 16.359 5.105 1 93.94 92 ASP A N 1
ATOM 656 C CA . ASP A 1 92 ? 15.977 15.125 5.492 1 93.94 92 ASP A CA 1
ATOM 657 C C . ASP A 1 92 ? 16.203 14.227 4.281 1 93.94 92 ASP A C 1
ATOM 659 O O . ASP A 1 92 ? 15.695 13.102 4.23 1 93.94 92 ASP A O 1
ATOM 663 N N . TYR A 1 93 ? 17.016 14.625 3.426 1 95.62 93 TYR A N 1
ATOM 664 C CA . TYR A 1 93 ? 17.172 13.961 2.139 1 95.62 93 TYR A CA 1
ATOM 665 C C . TYR A 1 93 ? 17.797 12.578 2.312 1 95.62 93 TYR A C 1
ATOM 667 O O . TYR A 1 93 ? 17.469 11.641 1.584 1 95.62 93 TYR A O 1
ATOM 675 N N . GLY A 1 94 ? 18.812 12.422 3.191 1 94.56 94 GLY A N 1
ATOM 676 C CA . GLY A 1 94 ? 19.391 11.125 3.475 1 94.56 94 GLY A CA 1
ATOM 677 C C . GLY A 1 94 ? 18.391 10.102 3.943 1 94.56 94 GLY A C 1
ATOM 678 O O . GLY A 1 94 ? 18.172 9.086 3.281 1 94.56 94 GLY A O 1
ATOM 679 N N . PRO A 1 95 ? 17.75 10.453 5.066 1 93.44 95 PRO A N 1
ATOM 680 C CA . PRO A 1 95 ? 16.703 9.562 5.57 1 93.44 95 PRO A CA 1
ATOM 681 C C . PRO A 1 95 ? 15.609 9.289 4.535 1 93.44 95 PRO A C 1
ATOM 683 O O . PRO A 1 95 ? 15.109 8.164 4.438 1 93.44 95 PRO A O 1
ATOM 686 N N . ALA A 1 96 ? 15.211 10.312 3.775 1 95.81 96 ALA A N 1
ATOM 687 C CA . ALA A 1 96 ? 14.195 10.133 2.744 1 95.81 96 ALA A CA 1
ATOM 688 C C . ALA A 1 96 ? 14.641 9.102 1.71 1 95.81 96 ALA A C 1
ATOM 690 O O . ALA A 1 96 ? 13.883 8.195 1.36 1 95.81 96 ALA A O 1
ATOM 691 N N . THR A 1 97 ? 15.852 9.266 1.248 1 96.88 97 THR A N 1
ATOM 692 C CA . THR A 1 97 ? 16.391 8.352 0.246 1 96.88 97 THR A CA 1
ATOM 693 C C . THR A 1 97 ? 16.5 6.934 0.801 1 96.88 97 THR A C 1
ATOM 695 O O . THR A 1 97 ? 16.156 5.969 0.116 1 96.88 97 THR A O 1
ATOM 698 N N . ALA A 1 98 ? 16.984 6.777 1.975 1 96.19 98 ALA A N 1
ATOM 699 C CA . ALA A 1 98 ? 17.094 5.473 2.617 1 96.19 98 ALA A CA 1
ATOM 700 C C . ALA A 1 98 ? 15.727 4.832 2.799 1 96.19 98 ALA A C 1
ATOM 702 O O . ALA A 1 98 ? 15.555 3.637 2.557 1 96.19 98 ALA A O 1
ATOM 703 N N . TYR A 1 99 ? 14.742 5.609 3.238 1 95.69 99 TYR A N 1
ATOM 704 C CA . TYR A 1 99 ? 13.383 5.129 3.459 1 95.69 99 TYR A CA 1
ATOM 705 C C . TYR A 1 99 ? 12.781 4.602 2.166 1 95.69 99 TYR A C 1
ATOM 707 O O . TYR A 1 99 ? 12.219 3.5 2.139 1 95.69 99 TYR A O 1
ATOM 715 N N . ILE A 1 100 ? 12.906 5.371 1.086 1 98.31 100 ILE A N 1
ATOM 716 C CA . ILE A 1 100 ? 12.344 5.004 -0.208 1 98.31 100 ILE A CA 1
ATOM 717 C C . ILE A 1 100 ? 13.039 3.758 -0.744 1 98.31 100 ILE A C 1
ATOM 719 O O . ILE A 1 100 ? 12.383 2.777 -1.103 1 98.31 100 ILE A O 1
ATOM 723 N N . ALA A 1 101 ? 14.344 3.748 -0.727 1 98.25 101 ALA A N 1
ATOM 724 C CA . ALA A 1 101 ? 15.125 2.652 -1.291 1 98.25 101 ALA A CA 1
ATOM 725 C C . ALA A 1 101 ? 14.922 1.364 -0.499 1 98.25 101 ALA A C 1
ATOM 727 O O . ALA A 1 101 ? 14.719 0.296 -1.08 1 98.25 101 ALA A O 1
ATOM 728 N N . LEU A 1 102 ? 14.984 1.482 0.814 1 97.88 102 LEU A N 1
ATOM 729 C CA . LEU A 1 102 ? 14.852 0.297 1.653 1 97.88 102 LEU A CA 1
ATOM 730 C C . LEU A 1 102 ? 13.43 -0.257 1.59 1 97.88 102 LEU A C 1
ATOM 732 O O . LEU A 1 102 ? 13.234 -1.474 1.596 1 97.88 102 LEU A O 1
ATOM 736 N N . SER A 1 103 ? 12.445 0.632 1.56 1 98.25 103 SER A N 1
ATOM 737 C CA . SER A 1 103 ? 11.07 0.168 1.449 1 98.25 103 SER A CA 1
ATOM 738 C C . SER A 1 103 ? 10.859 -0.642 0.174 1 98.25 103 SER A C 1
ATOM 740 O O . SER A 1 103 ? 10.32 -1.75 0.218 1 98.25 103 SER A O 1
ATOM 742 N N . VAL A 1 104 ? 11.328 -0.106 -0.948 1 98.81 104 VAL A N 1
ATOM 743 C CA . VAL A 1 104 ? 11.141 -0.765 -2.236 1 98.81 104 VAL A CA 1
ATOM 744 C C . VAL A 1 104 ? 11.938 -2.062 -2.275 1 98.81 104 VAL A C 1
ATOM 746 O O . VAL A 1 104 ? 11.398 -3.127 -2.58 1 98.81 104 VAL A O 1
ATOM 749 N N . ALA A 1 105 ? 13.188 -2.041 -1.906 1 98.75 105 ALA A N 1
ATOM 750 C CA . ALA A 1 105 ? 14.078 -3.193 -2.006 1 98.75 105 ALA A CA 1
ATOM 751 C C . ALA A 1 105 ? 13.641 -4.312 -1.063 1 98.75 105 ALA A C 1
ATOM 753 O O . ALA A 1 105 ? 13.539 -5.473 -1.47 1 98.75 105 ALA A O 1
ATOM 754 N N . VAL A 1 106 ? 13.398 -3.967 0.173 1 98.81 106 VAL A N 1
ATOM 755 C CA . VAL A 1 106 ? 13.078 -4.965 1.189 1 98.81 106 VAL A CA 1
ATOM 756 C C . VAL A 1 106 ? 11.727 -5.598 0.885 1 98.81 106 VAL A C 1
ATOM 758 O O . VAL A 1 106 ? 11.562 -6.816 0.978 1 98.81 106 VAL A O 1
ATOM 761 N N . CYS A 1 107 ? 10.766 -4.828 0.501 1 98.88 107 CYS A N 1
ATOM 762 C CA . CYS A 1 107 ? 9.43 -5.359 0.283 1 98.88 107 CYS A CA 1
ATOM 763 C C . CYS A 1 107 ? 9.398 -6.27 -0.939 1 98.88 107 CYS A C 1
ATOM 765 O O . CYS A 1 107 ? 8.742 -7.316 -0.921 1 98.88 107 CYS A O 1
ATOM 767 N N . ILE A 1 108 ? 10.078 -5.895 -2.021 1 98.88 108 ILE A N 1
ATOM 768 C CA . ILE A 1 108 ? 10.141 -6.758 -3.195 1 98.88 108 ILE A CA 1
ATOM 769 C C . ILE A 1 108 ? 10.891 -8.039 -2.85 1 98.88 108 ILE A C 1
ATOM 771 O O . ILE A 1 108 ? 10.461 -9.141 -3.219 1 98.88 108 ILE A O 1
ATOM 775 N N . ALA A 1 109 ? 12 -7.961 -2.125 1 98.94 109 ALA A N 1
ATOM 776 C CA . ALA A 1 109 ? 12.758 -9.141 -1.693 1 98.94 109 ALA A CA 1
ATOM 777 C C . ALA A 1 109 ? 11.906 -10.031 -0.798 1 98.94 109 ALA A C 1
ATOM 779 O O . ALA A 1 109 ? 11.961 -11.266 -0.907 1 98.94 109 ALA A O 1
ATOM 780 N N . PHE A 1 110 ? 11.164 -9.406 0.094 1 98.94 110 PHE A N 1
ATOM 781 C CA . PHE A 1 110 ? 10.328 -10.164 1.018 1 98.94 110 PHE A CA 1
ATOM 782 C C . PHE A 1 110 ? 9.18 -10.852 0.275 1 98.94 110 PHE A C 1
ATOM 784 O O . PHE A 1 110 ? 8.805 -11.977 0.606 1 98.94 110 PHE A O 1
ATOM 791 N N . ALA A 1 111 ? 8.594 -10.164 -0.71 1 98.88 111 ALA A N 1
ATOM 792 C CA . ALA A 1 111 ? 7.582 -10.82 -1.534 1 98.88 111 ALA A CA 1
ATOM 793 C C . ALA A 1 111 ? 8.156 -12.047 -2.236 1 98.88 111 ALA A C 1
ATOM 795 O O . ALA A 1 111 ? 7.523 -13.109 -2.264 1 98.88 111 ALA A O 1
ATOM 796 N N . ALA A 1 112 ? 9.352 -11.922 -2.799 1 98.88 112 ALA A N 1
ATOM 797 C CA . ALA A 1 112 ? 10.016 -13.039 -3.467 1 98.88 112 ALA A CA 1
ATOM 798 C C . ALA A 1 112 ? 10.312 -14.172 -2.484 1 98.88 112 ALA A C 1
ATOM 800 O O . ALA A 1 112 ? 10.086 -15.344 -2.795 1 98.88 112 ALA A O 1
ATOM 801 N N . LEU A 1 113 ? 10.867 -13.789 -1.355 1 98.88 113 LEU A N 1
ATOM 802 C CA . LEU A 1 113 ? 11.133 -14.773 -0.315 1 98.88 113 LEU A CA 1
ATOM 803 C C . LEU A 1 113 ? 9.844 -15.484 0.097 1 98.88 113 LEU A C 1
ATOM 805 O O . LEU A 1 113 ? 9.836 -16.703 0.294 1 98.88 113 LEU A O 1
ATOM 809 N N . GLY A 1 114 ? 8.805 -14.688 0.321 1 98.88 114 GLY A N 1
ATOM 810 C CA . GLY A 1 114 ? 7.52 -15.273 0.649 1 98.88 114 GLY A CA 1
ATOM 811 C C . GLY A 1 114 ? 7.031 -16.266 -0.39 1 98.88 114 GLY A C 1
ATOM 812 O O . GLY A 1 114 ? 6.527 -17.344 -0.046 1 98.88 114 GLY A O 1
ATOM 813 N N . MET A 1 115 ? 7.125 -15.914 -1.616 1 98.62 115 MET A N 1
ATOM 814 C CA . MET A 1 115 ? 6.727 -16.828 -2.684 1 98.62 115 MET A CA 1
ATOM 815 C C . MET A 1 115 ? 7.555 -18.109 -2.639 1 98.62 115 MET A C 1
ATOM 817 O O . MET A 1 115 ? 7.027 -19.203 -2.855 1 98.62 115 MET A O 1
ATOM 821 N N . TRP A 1 116 ? 8.836 -17.969 -2.41 1 98.5 116 TRP A N 1
ATOM 822 C CA . TRP A 1 116 ? 9.695 -19.141 -2.301 1 98.5 116 TRP A CA 1
ATOM 823 C C . TRP A 1 116 ? 9.25 -20.031 -1.15 1 98.5 116 TRP A C 1
ATOM 825 O O . TRP A 1 116 ? 9.148 -21.25 -1.31 1 98.5 116 TRP A O 1
ATOM 835 N N . ILE A 1 117 ? 9.055 -19.516 0.061 1 98.62 117 ILE A N 1
ATOM 836 C CA . ILE A 1 117 ? 8.602 -20.25 1.232 1 98.62 117 ILE A CA 1
ATOM 837 C C . ILE A 1 117 ? 7.27 -20.938 0.929 1 98.62 117 ILE A C 1
ATOM 839 O O . ILE A 1 117 ? 7.094 -22.125 1.212 1 98.62 117 ILE A O 1
ATOM 843 N N . GLY A 1 118 ? 6.348 -20.094 0.397 1 98.38 118 GLY A N 1
ATOM 844 C CA . GLY A 1 118 ? 5.043 -20.641 0.058 1 98.38 118 GLY A CA 1
ATOM 845 C C . GLY A 1 118 ? 5.121 -21.812 -0.912 1 98.38 118 GLY A C 1
ATOM 846 O O . GLY A 1 118 ? 4.375 -22.781 -0.781 1 98.38 118 GLY A O 1
ATOM 847 N N . ALA A 1 119 ? 5.953 -21.703 -1.896 1 97.38 119 ALA A N 1
ATOM 848 C CA . ALA A 1 119 ? 6.137 -22.781 -2.867 1 97.38 119 ALA A CA 1
ATOM 849 C C . ALA A 1 119 ? 6.633 -24.047 -2.189 1 97.38 119 ALA A C 1
ATOM 851 O O . ALA A 1 119 ? 6.242 -25.156 -2.57 1 97.38 119 ALA A O 1
ATOM 852 N N . GLN A 1 120 ? 7.539 -23.906 -1.193 1 97.81 120 GLN A N 1
ATOM 853 C CA . GLN A 1 120 ? 8.023 -25.062 -0.451 1 97.81 120 GLN A CA 1
ATOM 854 C C . GLN A 1 120 ? 6.902 -25.719 0.35 1 97.81 120 GLN A C 1
ATOM 856 O O . GLN A 1 120 ? 6.824 -26.938 0.443 1 97.81 120 GLN A O 1
ATOM 861 N N . ILE A 1 121 ? 6.086 -24.984 0.952 1 96.5 121 ILE A N 1
ATOM 862 C CA . ILE A 1 121 ? 4.973 -25.469 1.754 1 96.5 121 ILE A CA 1
ATOM 863 C C . ILE A 1 121 ? 3.979 -26.203 0.858 1 96.5 121 ILE A C 1
ATOM 865 O O . ILE A 1 121 ? 3.484 -27.281 1.216 1 96.5 121 ILE A O 1
ATOM 869 N N . ALA A 1 122 ? 3.664 -25.609 -0.262 1 92.38 122 ALA A N 1
ATOM 870 C CA . ALA A 1 122 ? 2.674 -26.156 -1.182 1 92.38 122 ALA A CA 1
ATOM 871 C C . ALA A 1 122 ? 3.154 -27.484 -1.774 1 92.38 122 ALA A C 1
ATOM 873 O O . ALA A 1 122 ? 2.342 -28.312 -2.17 1 92.38 122 ALA A O 1
ATOM 874 N N . ARG A 1 123 ? 4.434 -27.719 -1.906 1 92.06 123 ARG A N 1
ATOM 875 C CA . ARG A 1 123 ? 5.004 -28.953 -2.453 1 92.06 123 ARG A CA 1
ATOM 876 C C . ARG A 1 123 ? 4.98 -30.078 -1.42 1 92.06 123 ARG A C 1
ATOM 878 O O . ARG A 1 123 ? 5.008 -31.25 -1.777 1 92.06 123 ARG A O 1
ATOM 885 N N . ASN A 1 124 ? 5.02 -29.859 -0.158 1 81.12 124 ASN A N 1
ATOM 886 C CA . ASN A 1 124 ? 5.039 -30.891 0.875 1 81.12 124 ASN A CA 1
ATOM 887 C C . ASN A 1 124 ? 3.633 -31.219 1.359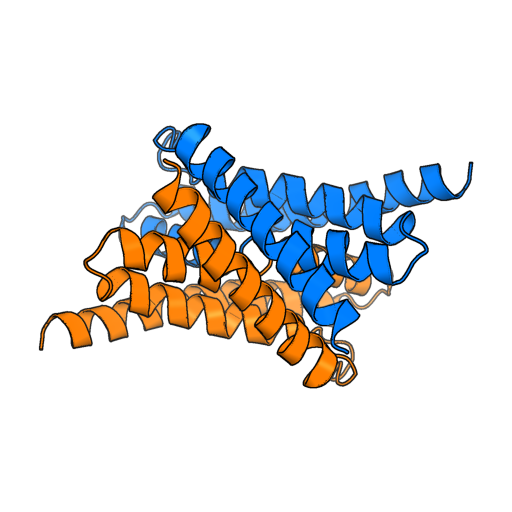 1 81.12 124 ASN A C 1
ATOM 889 O O . ASN A 1 124 ? 3.41 -32.281 1.95 1 81.12 124 ASN A O 1
ATOM 893 N N . MET B 1 1 ? -10.727 4.355 21.516 1 79 1 MET B N 1
ATOM 894 C CA . MET B 1 1 ? -10.023 3.26 20.844 1 79 1 MET B CA 1
ATOM 895 C C . MET B 1 1 ? -10.961 2.482 19.938 1 79 1 MET B C 1
ATOM 897 O O . MET B 1 1 ? -10.68 2.322 18.75 1 79 1 MET B O 1
ATOM 901 N N . ILE B 1 2 ? -12.141 2.234 20.484 1 83.69 2 ILE B N 1
ATOM 902 C CA . ILE B 1 2 ? -13.07 1.418 19.719 1 83.69 2 ILE B CA 1
ATOM 903 C C . ILE B 1 2 ? -13.609 2.23 18.531 1 83.69 2 ILE B C 1
ATOM 905 O O . ILE B 1 2 ? -13.719 1.721 17.422 1 83.69 2 ILE B O 1
ATOM 909 N N . ARG B 1 3 ? -13.898 3.506 18.719 1 91.06 3 ARG B N 1
ATOM 910 C CA . ARG B 1 3 ? -14.406 4.34 17.641 1 91.06 3 ARG B CA 1
ATOM 911 C C . ARG B 1 3 ? -13.367 4.5 16.531 1 91.06 3 ARG B C 1
ATOM 913 O O . ARG B 1 3 ? -13.711 4.5 15.344 1 91.06 3 ARG B O 1
ATOM 920 N N . GLU B 1 4 ? -12.211 4.66 16.906 1 92.81 4 GLU B N 1
ATOM 921 C CA . GLU B 1 4 ? -11.102 4.801 15.969 1 92.81 4 GLU B CA 1
ATOM 922 C C . GLU B 1 4 ? -10.93 3.535 15.133 1 92.81 4 GLU B C 1
ATOM 924 O O . GLU B 1 4 ? -10.75 3.609 13.914 1 92.81 4 GLU B O 1
ATOM 929 N N . LEU B 1 5 ? -10.961 2.381 15.781 1 94.81 5 LEU B N 1
ATOM 930 C CA . LEU B 1 5 ? -10.789 1.108 15.086 1 94.81 5 LEU B CA 1
ATOM 931 C C . LEU B 1 5 ? -11.961 0.835 14.148 1 94.81 5 LEU B C 1
ATOM 933 O O . LEU B 1 5 ? -11.773 0.283 13.062 1 94.81 5 LEU B O 1
ATOM 937 N N . PHE B 1 6 ? -13.141 1.235 14.609 1 96.81 6 PHE B N 1
ATOM 938 C CA . PHE B 1 6 ? -14.312 1.065 13.766 1 96.81 6 PHE B CA 1
ATOM 939 C C . PHE B 1 6 ? -14.227 1.948 12.531 1 96.81 6 PHE B C 1
ATOM 941 O O . PHE B 1 6 ? -14.555 1.513 11.422 1 96.81 6 PHE B O 1
ATOM 948 N N . ALA B 1 7 ? -13.867 3.166 12.688 1 97.62 7 ALA B N 1
ATOM 949 C CA . ALA B 1 7 ? -13.727 4.094 11.57 1 97.62 7 ALA B CA 1
ATOM 950 C C . ALA B 1 7 ? -12.648 3.621 10.594 1 97.62 7 ALA B C 1
ATOM 952 O O . ALA B 1 7 ? -12.859 3.625 9.375 1 97.62 7 ALA B O 1
ATOM 953 N N . VAL B 1 8 ? -11.523 3.182 11.117 1 97.75 8 VAL B N 1
ATOM 954 C CA . VAL B 1 8 ? -10.422 2.68 10.297 1 97.75 8 VAL B CA 1
ATOM 955 C C . VAL B 1 8 ? -10.867 1.433 9.539 1 97.75 8 VAL B C 1
ATOM 957 O O . VAL B 1 8 ? -10.578 1.286 8.352 1 97.75 8 VAL B O 1
ATOM 960 N N . GLY B 1 9 ? -11.539 0.565 10.281 1 98.56 9 GLY B N 1
ATOM 961 C CA . GLY B 1 9 ? -12.031 -0.647 9.648 1 98.56 9 GLY B CA 1
ATOM 962 C C . GLY B 1 9 ? -13.031 -0.375 8.539 1 98.56 9 GLY B C 1
ATOM 963 O O . GLY B 1 9 ? -12.953 -0.979 7.465 1 98.56 9 GLY B O 1
ATOM 964 N N . LEU B 1 10 ? -13.961 0.48 8.781 1 98.56 10 LEU B N 1
ATOM 965 C CA . LEU B 1 10 ? -14.961 0.846 7.781 1 98.56 10 LEU B CA 1
ATOM 966 C C . LEU B 1 10 ? -14.297 1.479 6.562 1 98.56 10 LEU B C 1
ATOM 968 O O . LEU B 1 10 ? -14.633 1.146 5.422 1 98.56 10 LEU B O 1
ATOM 972 N N . GLY B 1 11 ? -13.469 2.42 6.777 1 98.75 11 GLY B N 1
ATOM 973 C CA . GLY B 1 11 ? -12.719 3.016 5.684 1 98.75 11 GLY B CA 1
ATOM 974 C C . GLY B 1 11 ? -11.875 2.012 4.918 1 98.75 11 GLY B C 1
ATOM 975 O O . GLY B 1 11 ? -11.844 2.033 3.684 1 98.75 11 GLY B O 1
ATOM 976 N N . GLY B 1 12 ? -11.18 1.161 5.695 1 98.75 12 GLY B N 1
ATOM 977 C CA . GLY B 1 12 ? -10.359 0.13 5.078 1 98.75 12 GLY B CA 1
ATOM 978 C C . GLY B 1 12 ? -11.156 -0.828 4.215 1 98.75 12 GLY B C 1
ATOM 979 O O . GLY B 1 12 ? -10.703 -1.223 3.137 1 98.75 12 GLY B O 1
ATOM 980 N N . ALA B 1 13 ? -12.289 -1.209 4.723 1 98.75 13 ALA B N 1
ATOM 981 C CA . ALA B 1 13 ? -13.18 -2.066 3.936 1 98.75 13 ALA B CA 1
ATOM 982 C C . ALA B 1 13 ? -13.594 -1.38 2.637 1 98.75 13 ALA B C 1
ATOM 984 O O . ALA B 1 13 ? -13.508 -1.976 1.561 1 98.75 13 ALA B O 1
ATOM 985 N N . ALA B 1 14 ? -14.062 -0.208 2.719 1 98.69 14 ALA B N 1
ATOM 986 C CA . ALA B 1 14 ? -14.484 0.547 1.543 1 98.69 14 ALA B CA 1
ATOM 987 C C . ALA B 1 14 ? -13.336 0.722 0.558 1 98.69 14 ALA B C 1
ATOM 989 O O . ALA B 1 14 ? -13.5 0.498 -0.644 1 98.69 14 ALA B O 1
ATOM 990 N N . GLY B 1 15 ? -12.164 1.158 1.067 1 98.69 15 GLY B N 1
ATOM 991 C CA . GLY B 1 15 ? -10.992 1.318 0.221 1 98.69 15 GLY B CA 1
ATOM 992 C C . GLY B 1 15 ? -10.602 0.043 -0.498 1 98.69 15 GLY B C 1
ATOM 993 O O . GLY B 1 15 ? -10.305 0.063 -1.696 1 98.69 15 GLY B O 1
ATOM 994 N N . SER B 1 16 ? -10.594 -1.001 0.237 1 98.25 16 SER B N 1
ATOM 995 C CA . SER B 1 16 ? -10.211 -2.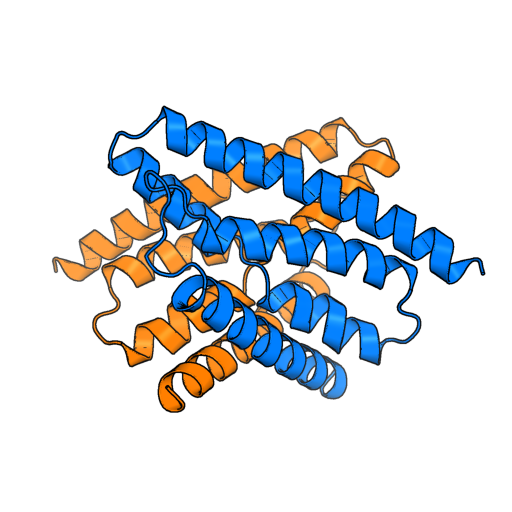289 -0.332 1 98.25 16 SER B CA 1
ATOM 996 C C . SER B 1 16 ? -11.195 -2.734 -1.406 1 98.25 16 SER B C 1
ATOM 998 O O . SER B 1 16 ? -10.797 -3.311 -2.42 1 98.25 16 SER B O 1
ATOM 1000 N N . ILE B 1 17 ? -12.453 -2.539 -1.191 1 97.44 17 ILE B N 1
ATOM 1001 C CA . ILE B 1 17 ? -13.484 -2.916 -2.154 1 97.44 17 ILE B CA 1
ATOM 1002 C C . ILE B 1 17 ? -13.32 -2.098 -3.432 1 97.44 17 ILE B C 1
ATOM 1004 O O . ILE B 1 17 ? -13.367 -2.643 -4.535 1 97.44 17 ILE B O 1
ATOM 1008 N N . VAL B 1 18 ? -13.133 -0.808 -3.354 1 97.12 18 VAL B N 1
ATOM 1009 C CA . VAL B 1 18 ? -12.953 0.056 -4.516 1 97.12 18 VAL B CA 1
ATOM 1010 C C . VAL B 1 18 ? -11.688 -0.346 -5.266 1 97.12 18 VAL B C 1
ATOM 1012 O O . VAL B 1 18 ? -11.68 -0.406 -6.496 1 97.12 18 VAL B O 1
ATOM 1015 N N . ARG B 1 19 ? -10.602 -0.553 -4.508 1 96.56 19 ARG B N 1
ATOM 1016 C CA . ARG B 1 19 ? -9.375 -1.032 -5.133 1 96.56 19 ARG B CA 1
ATOM 1017 C C . ARG B 1 19 ? -9.633 -2.287 -5.961 1 96.56 19 ARG B C 1
ATOM 1019 O O . ARG B 1 19 ? -9.188 -2.385 -7.105 1 96.56 19 ARG B O 1
ATOM 1026 N N . TYR B 1 20 ? -10.273 -3.205 -5.352 1 93.12 20 TYR B N 1
ATOM 1027 C CA . TYR B 1 20 ? -10.547 -4.48 -6.004 1 93.12 20 TYR B CA 1
ATOM 1028 C C . TYR B 1 20 ? -11.375 -4.285 -7.266 1 93.12 20 TYR B C 1
ATOM 1030 O O . TYR B 1 20 ? -11.086 -4.879 -8.305 1 93.12 20 TYR B O 1
ATOM 1038 N N . MET B 1 21 ? -12.359 -3.469 -7.133 1 91.81 21 MET B N 1
ATOM 1039 C CA . MET B 1 21 ? -13.234 -3.213 -8.266 1 91.81 21 MET B CA 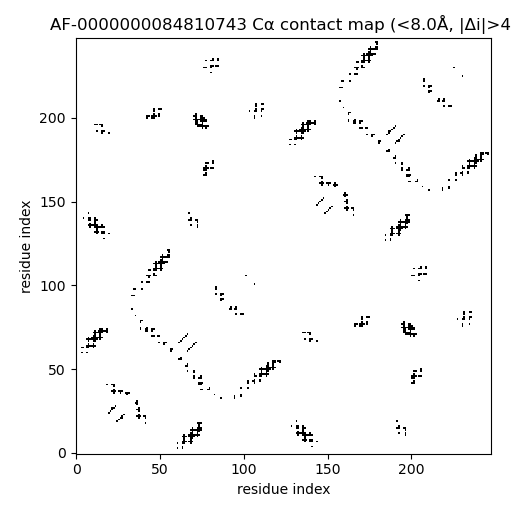1
ATOM 1040 C C . MET B 1 21 ? -12.484 -2.52 -9.398 1 91.81 21 MET B C 1
ATOM 1042 O O . MET B 1 21 ? -12.664 -2.857 -10.57 1 91.81 21 MET B O 1
ATOM 1046 N N . LEU B 1 22 ? -11.664 -1.602 -9.102 1 87.94 22 LEU B N 1
ATOM 1047 C CA . LEU B 1 22 ? -10.922 -0.856 -10.117 1 87.94 22 LEU B CA 1
ATOM 1048 C C . LEU B 1 22 ? -9.82 -1.716 -10.727 1 87.94 22 LEU B C 1
ATOM 1050 O O . LEU B 1 22 ? -9.602 -1.686 -11.938 1 87.94 22 LEU B O 1
ATOM 1054 N N . SER B 1 23 ? -9.102 -2.424 -9.867 1 79 23 SER B N 1
ATOM 1055 C CA . SER B 1 23 ? -7.949 -3.193 -10.336 1 79 23 SER B CA 1
ATOM 1056 C C . SER B 1 23 ? -8.391 -4.406 -11.148 1 79 23 SER B C 1
ATOM 1058 O O . SER B 1 23 ? -7.754 -4.758 -12.141 1 79 23 SER B O 1
ATOM 1060 N N . VAL B 1 24 ? -9.375 -5.059 -10.758 1 67.44 24 VAL B N 1
ATOM 1061 C CA . VAL B 1 24 ? -9.82 -6.285 -11.414 1 67.44 24 VAL B CA 1
ATOM 1062 C C . VAL B 1 24 ? -10.773 -5.941 -12.555 1 67.44 24 VAL B C 1
ATOM 1064 O O . VAL B 1 24 ? -10.656 -6.48 -13.664 1 67.44 24 VAL B O 1
ATOM 1067 N N . TRP B 1 25 ? -11.68 -5.121 -12.164 1 62.12 25 TRP B N 1
ATOM 1068 C CA . TRP B 1 25 ? -12.711 -4.875 -13.164 1 62.12 25 TRP B CA 1
ATOM 1069 C C . TRP B 1 25 ? -12.203 -3.947 -14.258 1 62.12 25 TRP B C 1
ATOM 1071 O O . TRP B 1 25 ? -12.406 -4.211 -15.445 1 62.12 25 TRP B O 1
ATOM 1081 N N . LEU B 1 26 ? -11.688 -2.939 -13.773 1 56.53 26 LEU B N 1
ATOM 1082 C CA . LEU B 1 26 ? -11.344 -1.98 -14.82 1 56.53 26 LEU B CA 1
ATOM 1083 C C . LEU B 1 26 ? -10.023 -2.357 -15.492 1 56.53 26 LEU B C 1
ATOM 1085 O O . LEU B 1 26 ? -9.883 -2.227 -16.703 1 56.53 26 LEU B O 1
ATOM 1089 N N . LEU B 1 27 ? -9.125 -2.91 -14.633 1 56.81 27 LEU B N 1
ATOM 1090 C CA . LEU B 1 27 ? -7.793 -2.986 -15.211 1 56.81 27 LEU B CA 1
ATOM 1091 C C . LEU B 1 27 ? -7.289 -4.426 -15.227 1 56.81 27 LEU B C 1
ATOM 1093 O O . LEU B 1 27 ? -6.176 -4.695 -15.688 1 56.81 27 LEU B O 1
ATOM 1097 N N . GLY B 1 28 ? -7.977 -5.473 -14.484 1 57.94 28 GLY B N 1
ATOM 1098 C CA . GLY B 1 28 ? -7.598 -6.863 -14.289 1 57.94 28 GLY B CA 1
ATOM 1099 C C . GLY B 1 28 ? -7.055 -7.52 -15.547 1 57.94 28 GLY B C 1
ATOM 1100 O O . GLY B 1 28 ? -6.117 -8.32 -15.484 1 57.94 28 GLY B O 1
ATOM 1101 N N . GLY B 1 29 ? -7.652 -7.359 -16.562 1 49.44 29 GLY B N 1
ATOM 1102 C CA . GLY B 1 29 ? -7.27 -7.91 -17.859 1 49.44 29 GLY B CA 1
ATOM 1103 C C . GLY B 1 29 ? -6.355 -7 -18.641 1 49.44 29 GLY B C 1
ATOM 1104 O O . GLY B 1 29 ? -5.785 -7.41 -19.656 1 49.44 29 GLY B O 1
ATOM 1105 N N . HIS B 1 30 ? -6.465 -5.785 -18.422 1 47.56 30 HIS B N 1
ATOM 1106 C CA . HIS B 1 30 ? -5.797 -4.867 -19.344 1 47.56 30 HIS B CA 1
ATOM 1107 C C . HIS B 1 30 ? -4.363 -4.598 -18.906 1 47.56 30 HIS B C 1
ATOM 1109 O O . HIS B 1 30 ? -4.109 -3.666 -18.141 1 47.56 30 HIS B O 1
ATOM 1115 N N . THR B 1 31 ? -3.682 -5.754 -18.625 1 49.22 31 THR B N 1
ATOM 1116 C CA . THR B 1 31 ? -2.238 -5.57 -18.516 1 49.22 31 THR B CA 1
ATOM 1117 C C . THR B 1 31 ? -1.687 -4.863 -19.75 1 49.22 31 THR B C 1
ATOM 1119 O O . THR B 1 31 ? -1.861 -5.344 -20.875 1 49.22 31 THR B O 1
ATOM 1122 N N . LEU B 1 32 ? -1.96 -3.678 -20 1 43.72 32 LEU B N 1
ATOM 1123 C CA . LEU 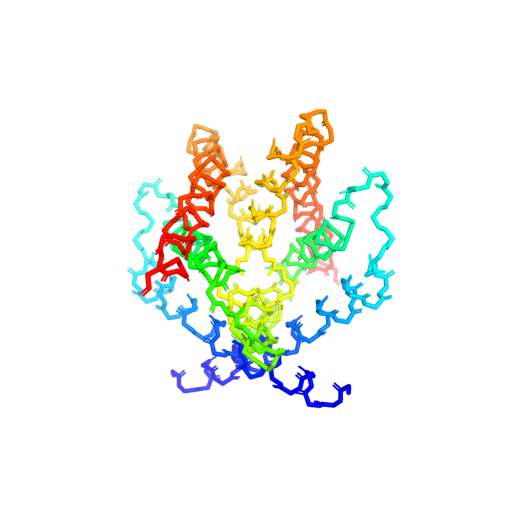B 1 32 ? -1.176 -3.172 -21.125 1 43.72 32 LEU B CA 1
ATOM 1124 C C . LEU B 1 32 ? 0.278 -3.619 -21.016 1 43.72 32 LEU B C 1
ATOM 1126 O O . LEU B 1 32 ? 1.015 -3.148 -20.141 1 43.72 32 LEU B O 1
ATOM 1130 N N . LEU B 1 33 ? 0.619 -4.551 -22.047 1 49.47 33 LEU B N 1
ATOM 1131 C CA . LEU B 1 33 ? 1.957 -5.098 -22.25 1 49.47 33 LEU B CA 1
ATOM 1132 C C . LEU B 1 33 ? 2.475 -5.75 -20.969 1 49.47 33 LEU B C 1
ATOM 1134 O O . LEU B 1 33 ? 3.678 -5.719 -20.703 1 49.47 33 LEU B O 1
ATOM 1138 N N . GLY B 1 34 ? 1.498 -6.16 -20.031 1 65.19 34 GLY B N 1
ATOM 1139 C CA . GLY B 1 34 ? 1.982 -6.844 -18.844 1 65.19 34 GLY B CA 1
ATOM 1140 C C . GLY B 1 34 ? 2.189 -5.918 -17.656 1 65.19 34 GLY B C 1
ATOM 1141 O O . GLY B 1 34 ? 2.496 -6.371 -16.562 1 65.19 34 GLY B O 1
ATOM 1142 N N . PHE B 1 35 ? 2.08 -4.703 -18 1 78.25 35 PHE B N 1
ATOM 1143 C CA . PHE B 1 35 ? 2.23 -3.668 -16.984 1 78.25 35 PHE B CA 1
ATOM 1144 C C . PHE B 1 35 ? 1.062 -3.697 -16 1 78.25 35 PHE B C 1
ATOM 1146 O O . PHE B 1 35 ? -0.1 -3.654 -16.422 1 78.25 35 PHE B O 1
ATOM 1153 N N . PRO B 1 36 ? 1.386 -3.904 -14.695 1 89.62 36 PRO B N 1
ATOM 1154 C CA . PRO B 1 36 ? 0.309 -3.947 -13.703 1 89.62 36 PRO B CA 1
ATOM 1155 C C . PRO B 1 36 ? -0.394 -2.604 -13.539 1 89.62 36 PRO B C 1
ATOM 1157 O O . PRO B 1 36 ? -0.198 -1.92 -12.531 1 89.62 36 PRO B O 1
ATOM 1160 N N . ALA B 1 37 ? -1.265 -2.295 -14.492 1 90.25 37 ALA B N 1
ATOM 1161 C CA . ALA B 1 37 ? -1.896 -0.981 -14.578 1 90.25 37 ALA B CA 1
ATOM 1162 C C . ALA B 1 37 ? -2.889 -0.776 -13.438 1 90.25 37 ALA B C 1
ATOM 1164 O O . ALA B 1 37 ? -3.09 0.35 -12.977 1 90.25 37 ALA B O 1
ATOM 1165 N N . GLY B 1 38 ? -3.549 -1.87 -13.039 1 91.06 38 GLY B N 1
ATOM 1166 C CA . GLY B 1 38 ? -4.504 -1.767 -11.945 1 91.06 38 GLY B CA 1
ATOM 1167 C C . GLY B 1 38 ? -3.879 -1.277 -10.648 1 91.06 38 GLY B C 1
ATOM 1168 O O . GLY B 1 38 ? -4.293 -0.252 -10.102 1 91.06 38 GLY B O 1
ATOM 1169 N N . THR B 1 39 ? -2.873 -1.994 -10.234 1 94.38 39 THR B N 1
ATOM 1170 C CA . THR B 1 39 ? -2.17 -1.642 -9.008 1 94.38 39 THR B CA 1
ATOM 1171 C C . THR B 1 39 ? -1.562 -0.246 -9.117 1 94.38 39 THR B C 1
ATOM 1173 O O . THR B 1 39 ? -1.631 0.542 -8.172 1 94.38 39 THR B O 1
ATOM 1176 N N . PHE B 1 40 ? -1.014 0.077 -10.242 1 94.38 40 PHE B N 1
ATOM 1177 C CA . PHE B 1 40 ? -0.403 1.382 -10.469 1 94.38 40 PHE B CA 1
ATOM 1178 C C . PHE B 1 40 ? -1.431 2.496 -10.312 1 94.38 40 PHE B C 1
ATOM 1180 O O . PHE B 1 40 ? -1.171 3.498 -9.648 1 94.38 40 PHE B O 1
ATOM 1187 N N . THR B 1 41 ? -2.537 2.33 -10.906 1 94.5 41 THR B N 1
ATOM 1188 C CA . THR B 1 41 ? -3.559 3.369 -10.953 1 94.5 41 THR B CA 1
ATOM 1189 C C . THR B 1 41 ? -4.117 3.641 -9.562 1 94.5 41 THR B C 1
ATOM 1191 O O . THR B 1 41 ? -4.262 4.797 -9.156 1 94.5 41 THR B O 1
ATOM 1194 N N . VAL B 1 42 ? -4.398 2.621 -8.773 1 95.94 42 VAL B N 1
ATOM 1195 C CA . VAL B 1 42 ? -4.996 2.826 -7.457 1 95.94 42 VAL B CA 1
ATOM 1196 C C . VAL B 1 42 ? -3.963 3.43 -6.508 1 95.94 42 VAL B C 1
ATOM 1198 O O . VAL B 1 42 ? -4.297 4.266 -5.668 1 95.94 42 VAL B O 1
ATOM 1201 N N . ASN B 1 43 ? -2.75 3.031 -6.641 1 97.75 43 ASN B N 1
ATOM 1202 C CA . ASN B 1 43 ? -1.701 3.607 -5.805 1 97.75 43 ASN B CA 1
ATOM 1203 C C . ASN B 1 43 ? -1.467 5.078 -6.133 1 97.75 43 ASN B C 1
ATOM 1205 O O . ASN B 1 43 ? -1.309 5.902 -5.234 1 97.75 43 ASN B O 1
ATOM 1209 N N . ALA B 1 44 ? -1.493 5.371 -7.406 1 97.94 44 ALA B N 1
ATOM 1210 C CA . ALA B 1 44 ? -1.301 6.758 -7.824 1 97.94 44 ALA B CA 1
ATOM 1211 C C . ALA B 1 44 ? -2.469 7.629 -7.379 1 97.94 44 ALA B C 1
ATOM 1213 O O . ALA B 1 44 ? -2.268 8.688 -6.781 1 97.94 44 ALA B O 1
ATOM 1214 N N . ALA B 1 45 ? -3.635 7.18 -7.645 1 98.06 45 ALA B N 1
ATOM 1215 C CA . ALA B 1 45 ? -4.832 7.93 -7.27 1 98.06 45 ALA B CA 1
ATOM 1216 C C . ALA B 1 45 ? -4.918 8.094 -5.754 1 98.06 45 ALA B C 1
ATOM 1218 O O . ALA B 1 45 ? -5.262 9.172 -5.262 1 98.06 45 ALA B O 1
ATOM 1219 N N . GLY B 1 46 ? -4.648 7.02 -5.051 1 98.69 46 GLY B N 1
ATOM 1220 C CA . GLY B 1 46 ? -4.68 7.07 -3.598 1 98.69 46 GLY B CA 1
ATOM 1221 C C . GLY B 1 46 ? -3.627 7.988 -3.01 1 98.69 46 GLY B C 1
ATOM 1222 O O . GLY B 1 46 ? -3.859 8.633 -1.982 1 98.69 46 GLY B O 1
ATOM 1223 N N . SER B 1 47 ? -2.467 8.07 -3.604 1 98.94 47 SER B N 1
ATOM 1224 C CA . SER B 1 47 ? -1.408 8.961 -3.131 1 98.94 47 SER B CA 1
ATOM 1225 C C . SER B 1 47 ? -1.782 10.422 -3.334 1 98.94 47 SER B C 1
ATOM 1227 O O . SER B 1 47 ? -1.488 11.266 -2.484 1 98.94 47 SER B O 1
ATOM 1229 N N . LEU B 1 48 ? -2.43 10.711 -4.469 1 98.94 48 LEU B N 1
ATOM 1230 C CA . LEU B 1 48 ? -2.939 12.062 -4.668 1 98.94 48 LEU B CA 1
ATOM 1231 C C . LEU B 1 48 ? -3.99 12.406 -3.617 1 98.94 48 LEU B C 1
ATOM 1233 O O . LEU B 1 48 ? -3.947 13.492 -3.023 1 98.94 48 LEU B O 1
ATOM 1237 N N . LEU B 1 49 ? -4.887 11.516 -3.441 1 98.88 49 LEU B N 1
ATOM 1238 C CA . LEU B 1 49 ? -6.004 11.734 -2.531 1 98.88 49 LEU B CA 1
ATOM 1239 C C . LEU B 1 49 ? -5.512 11.953 -1.105 1 98.88 49 LEU B C 1
ATOM 1241 O O . LEU B 1 49 ? -5.98 12.859 -0.414 1 98.88 49 LEU B O 1
ATOM 1245 N N . ILE B 1 50 ? -4.559 11.125 -0.647 1 98.69 50 ILE B N 1
ATOM 1246 C CA . ILE B 1 50 ? -4.102 11.25 0.732 1 98.69 50 ILE B CA 1
ATOM 1247 C C . ILE B 1 50 ? -3.432 12.609 0.935 1 98.69 50 ILE B C 1
ATOM 1249 O O . ILE B 1 50 ? -3.543 13.211 2.008 1 98.69 50 ILE B O 1
ATOM 1253 N N . GLY B 1 51 ? -2.67 13.055 -0.083 1 98.69 51 GLY B N 1
ATOM 1254 C CA . GLY B 1 51 ? -2.072 14.375 0.014 1 98.69 51 GLY B CA 1
ATOM 1255 C C . GLY B 1 51 ? -3.092 15.477 0.247 1 98.69 51 GLY B C 1
ATOM 1256 O O . GLY B 1 51 ? -2.902 16.328 1.115 1 98.69 51 GLY B O 1
ATOM 1257 N N . ILE B 1 52 ? -4.172 15.445 -0.49 1 98.81 52 ILE B N 1
ATOM 1258 C CA . ILE B 1 52 ? -5.234 16.438 -0.335 1 98.81 52 ILE B CA 1
ATOM 1259 C C . ILE B 1 52 ? -5.84 16.328 1.062 1 98.81 52 ILE B C 1
ATOM 1261 O O . ILE B 1 52 ? -6.012 17.328 1.751 1 98.81 52 ILE B O 1
ATOM 1265 N N . LEU B 1 53 ? -6.141 15.164 1.492 1 98.5 53 LEU B N 1
ATOM 1266 C CA . LEU B 1 53 ? -6.855 14.922 2.742 1 98.5 53 LEU B CA 1
ATOM 1267 C C . LEU B 1 53 ? -6.004 15.32 3.941 1 98.5 53 LEU B C 1
ATOM 1269 O O . LEU B 1 53 ? -6.527 15.805 4.949 1 98.5 53 LEU B O 1
ATOM 1273 N N . LEU B 1 54 ? -4.684 15.086 3.82 1 97.25 54 LEU B N 1
ATOM 1274 C CA . LEU B 1 54 ? -3.793 15.422 4.926 1 97.25 54 LEU B CA 1
ATOM 1275 C C . LEU B 1 54 ? -3.83 16.922 5.219 1 97.25 54 LEU B C 1
ATOM 1277 O O . LEU B 1 54 ? -3.615 17.344 6.355 1 97.25 54 LEU B O 1
ATOM 1281 N N . GLU B 1 55 ? -4.164 17.703 4.195 1 97.56 55 GLU B N 1
ATOM 1282 C CA . GLU B 1 55 ? -4.152 19.156 4.352 1 97.56 55 GLU B CA 1
ATOM 1283 C C . GLU B 1 55 ? -5.555 19.688 4.625 1 97.56 55 GLU B C 1
ATOM 1285 O O . GLU B 1 55 ? -5.715 20.844 5.047 1 97.56 55 GLU B O 1
ATOM 1290 N N . THR B 1 56 ? -6.621 18.891 4.383 1 97.44 56 THR B N 1
ATOM 1291 C CA . THR B 1 56 ? -7.965 19.453 4.43 1 97.44 56 THR B CA 1
ATOM 1292 C C . THR B 1 56 ? -8.773 18.812 5.559 1 97.44 56 THR B C 1
ATOM 1294 O O . THR B 1 56 ? -9.82 19.359 5.953 1 97.44 56 THR B O 1
ATOM 1297 N N . THR B 1 57 ? -8.398 17.641 5.984 1 94.88 57 THR B N 1
ATOM 1298 C CA . THR B 1 57 ? -9.141 16.953 7.035 1 94.88 57 THR B CA 1
ATOM 1299 C C . THR B 1 57 ? -8.859 17.594 8.398 1 94.88 57 THR B C 1
ATOM 1301 O O . THR B 1 57 ? -7.703 17.719 8.797 1 94.88 57 THR B O 1
ATOM 1304 N N . ASN B 1 58 ? -9.93 17.938 9.211 1 91.88 58 ASN B N 1
ATOM 1305 C CA . ASN B 1 58 ? -9.75 18.656 10.461 1 91.88 58 ASN B CA 1
ATOM 1306 C C . ASN B 1 58 ? -10.32 17.875 11.648 1 91.88 58 ASN B C 1
ATOM 1308 O O . ASN B 1 58 ? -10.266 18.344 12.789 1 91.88 58 ASN B O 1
ATOM 1312 N N . SER B 1 59 ? -10.914 16.781 11.484 1 93.81 59 SER B N 1
ATOM 1313 C CA . SER B 1 59 ? -11.438 15.992 12.594 1 93.81 59 SER B CA 1
ATOM 1314 C C . SER B 1 59 ? -10.727 14.641 12.688 1 93.81 59 SER B C 1
ATOM 1316 O O . SER B 1 59 ? -10.359 14.055 11.664 1 93.81 59 SER B O 1
ATOM 1318 N N . ALA B 1 60 ? -10.602 14.195 13.852 1 92.19 60 ALA B N 1
ATOM 1319 C CA . ALA B 1 60 ? -9.961 12.906 14.094 1 92.19 60 ALA B CA 1
ATOM 1320 C C . ALA B 1 60 ? -10.734 11.773 13.414 1 92.19 60 ALA B C 1
ATOM 1322 O O . ALA B 1 60 ? -10.133 10.867 12.828 1 92.19 60 ALA B O 1
ATOM 1323 N N . ALA B 1 61 ? -12.008 11.898 13.516 1 93.38 61 ALA B N 1
ATOM 1324 C CA . ALA B 1 61 ? -12.867 10.859 12.938 1 93.38 61 ALA B CA 1
ATOM 1325 C C . ALA B 1 61 ? -12.672 10.758 11.43 1 93.38 61 ALA B C 1
ATOM 1327 O O . ALA B 1 61 ? -12.602 9.656 10.883 1 93.38 61 ALA B O 1
ATOM 1328 N N . ALA B 1 62 ? -12.555 11.867 10.781 1 95.12 62 ALA B N 1
ATOM 1329 C CA . ALA B 1 62 ? -12.336 11.883 9.336 1 95.12 62 ALA B CA 1
ATOM 1330 C C . ALA B 1 62 ? -10.945 11.344 8.984 1 95.12 62 ALA B C 1
ATOM 1332 O O . ALA B 1 62 ? -10.773 10.688 7.957 1 95.12 62 ALA B O 1
ATOM 1333 N N . GLY B 1 63 ? -10.008 11.617 9.797 1 96.56 63 GLY B N 1
ATOM 1334 C CA . GLY B 1 63 ? -8.672 11.07 9.594 1 96.56 63 GLY B CA 1
ATOM 1335 C C . GLY B 1 63 ? -8.625 9.562 9.703 1 96.56 63 GLY B C 1
ATOM 1336 O O . GLY B 1 63 ? -7.992 8.898 8.875 1 96.56 63 GLY B O 1
ATOM 1337 N N . TRP B 1 64 ? -9.242 9.062 10.711 1 96 64 TRP B N 1
ATOM 1338 C CA . TRP B 1 64 ? -9.281 7.613 10.898 1 96 64 TRP B CA 1
ATOM 1339 C C . TRP B 1 64 ? -9.977 6.934 9.727 1 96 64 TRP B C 1
ATOM 1341 O O . TRP B 1 64 ? -9.508 5.91 9.227 1 96 64 TRP B O 1
ATOM 1351 N N . LEU B 1 65 ? -11.07 7.52 9.297 1 98.12 65 LEU B N 1
ATOM 1352 C CA . LEU B 1 65 ? -11.922 6.91 8.281 1 98.12 65 LEU B CA 1
ATOM 1353 C C . LEU B 1 65 ? -11.312 7.059 6.895 1 98.12 65 LEU B C 1
ATOM 1355 O O . LEU B 1 65 ? -11.188 6.078 6.16 1 98.12 65 LEU B O 1
ATOM 1359 N N . LEU B 1 66 ? -10.867 8.266 6.562 1 98.56 66 LEU B N 1
ATOM 1360 C CA . LEU B 1 66 ? -10.531 8.562 5.172 1 98.56 66 LEU B CA 1
ATOM 1361 C C . LEU B 1 66 ? -9.039 8.367 4.926 1 98.56 66 LEU B C 1
ATOM 1363 O O . LEU B 1 66 ? -8.641 7.902 3.857 1 98.56 66 LEU B O 1
ATOM 1367 N N . ILE B 1 67 ? -8.195 8.742 5.855 1 97.56 67 ILE B N 1
ATOM 1368 C CA . ILE B 1 67 ? -6.746 8.703 5.668 1 97.56 67 ILE B CA 1
ATOM 1369 C C . ILE B 1 67 ? -6.207 7.34 6.09 1 97.56 67 ILE B C 1
ATOM 1371 O O . ILE B 1 67 ? -5.75 6.559 5.25 1 97.56 67 ILE B O 1
ATOM 1375 N N . ALA B 1 68 ? -6.406 6.953 7.348 1 95.75 68 ALA B N 1
ATOM 1376 C CA . ALA B 1 68 ? -5.887 5.684 7.852 1 95.75 68 ALA B CA 1
ATOM 1377 C C . ALA B 1 68 ? -6.648 4.504 7.254 1 95.75 68 ALA B C 1
ATOM 1379 O O . ALA B 1 68 ? -6.062 3.451 6.992 1 95.75 68 ALA B O 1
ATOM 1380 N N . GLY B 1 69 ? -7.969 4.719 7.125 1 97.94 69 GLY B N 1
ATOM 1381 C CA . GLY B 1 69 ? -8.812 3.645 6.621 1 97.94 69 GLY B CA 1
ATOM 1382 C C . GLY B 1 69 ? -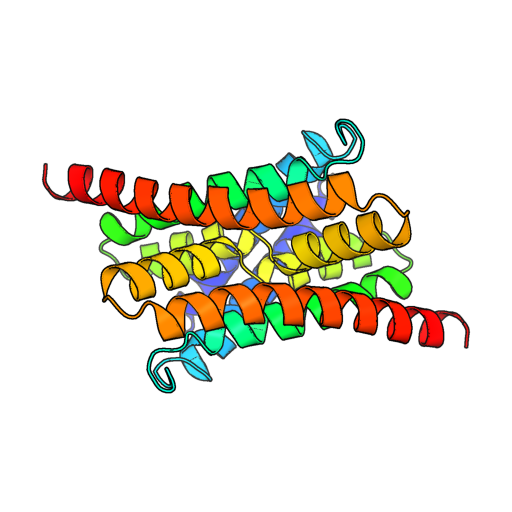8.867 3.59 5.105 1 97.94 69 GLY B C 1
ATOM 1383 O O . GLY B 1 69 ? -8.172 2.781 4.484 1 97.94 69 GLY B O 1
ATOM 1384 N N . PHE B 1 70 ? -9.555 4.527 4.469 1 98.75 70 PHE B N 1
ATOM 1385 C CA . PHE B 1 70 ? -9.883 4.453 3.053 1 98.75 70 PHE B CA 1
ATOM 1386 C C . PHE B 1 70 ? -8.625 4.488 2.199 1 98.75 70 PHE B C 1
ATOM 1388 O O . PHE B 1 70 ? -8.398 3.594 1.38 1 98.75 70 PHE B O 1
ATOM 1395 N N . CYS B 1 71 ? -7.777 5.512 2.367 1 98.56 71 CYS B N 1
ATOM 1396 C CA . CYS B 1 71 ? -6.566 5.602 1.554 1 98.56 71 CYS B CA 1
ATOM 1397 C C . CYS B 1 71 ? -5.656 4.406 1.796 1 98.56 71 CYS B C 1
ATOM 1399 O O . CYS B 1 71 ? -5.066 3.871 0.857 1 98.56 71 CYS B O 1
ATOM 1401 N N . GLY B 1 72 ? -5.586 3.998 3.043 1 97.38 72 GLY B N 1
ATOM 1402 C CA . GLY B 1 72 ? -4.789 2.826 3.373 1 97.38 72 GLY B CA 1
ATOM 1403 C C . GLY B 1 72 ? -5.289 1.559 2.705 1 97.38 72 GLY B C 1
ATOM 1404 O O . GLY B 1 72 ? -4.496 0.757 2.211 1 97.38 72 GLY B O 1
ATOM 1405 N N . GLY B 1 73 ? -6.523 1.343 2.729 1 98.25 73 GLY B N 1
ATOM 1406 C CA . GLY B 1 73 ? -7.105 0.166 2.104 1 98.25 73 GLY B CA 1
ATOM 1407 C C . GLY B 1 73 ? -7.156 0.256 0.591 1 98.25 73 GLY B C 1
ATOM 1408 O O . GLY B 1 73 ? -7.164 -0.766 -0.098 1 98.25 73 GLY B O 1
ATOM 1409 N N . PHE B 1 74 ? -7.164 1.419 0.098 1 98.44 74 PHE B N 1
ATOM 1410 C CA . PHE B 1 74 ? -7.305 1.691 -1.327 1 98.44 74 PHE B CA 1
ATOM 1411 C C . PHE B 1 74 ? -5.98 1.491 -2.053 1 98.44 74 PHE B C 1
ATOM 1413 O O . PHE B 1 74 ? -5.961 1.177 -3.244 1 98.44 74 PHE B O 1
ATOM 1420 N N . THR B 1 75 ? -4.895 1.694 -1.39 1 98.62 75 THR B N 1
ATOM 1421 C CA . THR B 1 75 ? -3.568 1.492 -1.965 1 98.62 75 THR B CA 1
ATOM 1422 C C . THR B 1 75 ? -2.902 0.256 -1.366 1 98.62 75 THR B C 1
ATOM 1424 O O . THR B 1 75 ? -3.354 -0.266 -0.345 1 98.62 75 THR B O 1
ATOM 1427 N N . THR B 1 76 ? -1.905 -0.245 -1.999 1 98.38 76 THR B N 1
ATOM 1428 C CA . THR B 1 76 ? -1.295 -1.482 -1.525 1 98.38 76 THR B CA 1
ATOM 1429 C C . THR B 1 76 ? 0.165 -1.565 -1.96 1 98.38 76 THR B C 1
ATOM 1431 O O . THR B 1 76 ? 0.484 -1.342 -3.131 1 98.38 76 THR B O 1
ATOM 1434 N N . PHE B 1 77 ? 0.98 -1.891 -1.025 1 98.62 77 PHE B N 1
ATOM 1435 C CA . PHE B 1 77 ? 2.402 -2.053 -1.302 1 98.62 77 PHE B CA 1
ATOM 1436 C C . PHE B 1 77 ? 2.744 -3.518 -1.547 1 98.62 77 PHE B C 1
ATOM 1438 O O . PHE B 1 77 ? 3.645 -3.828 -2.33 1 98.62 77 PHE B O 1
ATOM 1445 N N . SER B 1 78 ? 2.018 -4.418 -0.929 1 98.5 78 SER B N 1
ATOM 1446 C CA . SER B 1 78 ? 2.285 -5.844 -1.073 1 98.5 78 SER B CA 1
ATOM 1447 C C . SER B 1 78 ? 2.023 -6.316 -2.5 1 98.5 78 SER B C 1
ATOM 1449 O O . SER B 1 78 ? 2.826 -7.055 -3.074 1 98.5 78 SER B O 1
ATOM 1451 N N . THR B 1 79 ? 0.867 -5.883 -3.105 1 96.56 79 THR B N 1
ATOM 1452 C CA . THR B 1 79 ? 0.568 -6.266 -4.48 1 96.56 79 THR B CA 1
ATOM 1453 C C . THR B 1 79 ? 1.578 -5.652 -5.445 1 96.56 79 THR B C 1
ATOM 1455 O O . THR B 1 79 ? 1.983 -6.289 -6.418 1 96.56 79 THR B O 1
ATOM 1458 N N . PHE B 1 80 ? 1.954 -4.402 -5.195 1 96.69 80 PHE B N 1
ATOM 1459 C CA . PHE B 1 80 ? 3.018 -3.779 -5.977 1 96.69 80 PHE B CA 1
ATOM 1460 C C . PHE B 1 80 ? 4.266 -4.652 -5.98 1 96.69 80 PHE B C 1
ATOM 1462 O O . PHE B 1 80 ? 4.863 -4.883 -7.035 1 96.69 80 PHE B O 1
ATOM 1469 N N . SER B 1 81 ? 4.684 -5.105 -4.805 1 98.62 81 SER B N 1
ATOM 1470 C CA . SER B 1 81 ? 5.879 -5.926 -4.652 1 98.62 81 SER B CA 1
ATOM 1471 C C . SER B 1 81 ? 5.734 -7.258 -5.383 1 98.62 81 SER B C 1
ATOM 1473 O O . SER B 1 81 ? 6.664 -7.707 -6.055 1 98.62 81 SER B O 1
ATOM 1475 N N . ALA B 1 82 ? 4.574 -7.875 -5.246 1 96.88 82 ALA B N 1
ATOM 1476 C CA . ALA B 1 82 ? 4.316 -9.148 -5.914 1 96.88 82 ALA B CA 1
ATOM 1477 C C . ALA B 1 82 ? 4.344 -8.992 -7.43 1 96.88 82 ALA B C 1
ATOM 1479 O O . ALA B 1 82 ? 4.875 -9.852 -8.141 1 96.88 82 ALA B O 1
ATOM 1480 N N . ASP B 1 83 ? 3.693 -7.922 -7.902 1 95.5 83 ASP B N 1
ATOM 1481 C CA . ASP B 1 83 ? 3.711 -7.637 -9.336 1 95.5 83 ASP B CA 1
ATOM 1482 C C . ASP B 1 83 ? 5.141 -7.473 -9.844 1 95.5 83 ASP B C 1
ATOM 1484 O O . ASP B 1 83 ? 5.484 -7.969 -10.914 1 95.5 83 ASP B O 1
ATOM 1488 N N . ALA B 1 84 ? 5.953 -6.742 -9.086 1 97.31 84 ALA B N 1
ATOM 1489 C CA . ALA B 1 84 ? 7.352 -6.547 -9.453 1 97.31 84 ALA B CA 1
ATOM 149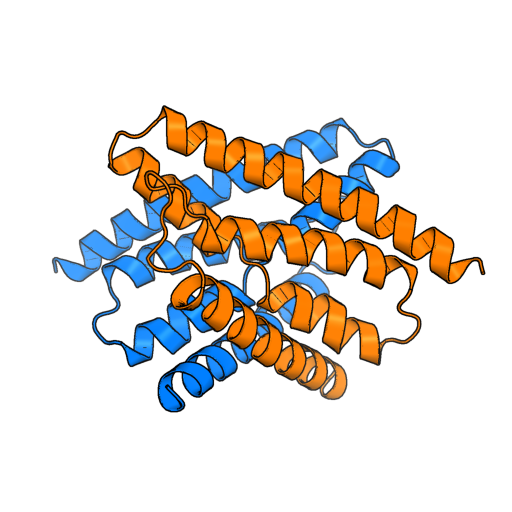0 C C . ALA B 1 84 ? 8.086 -7.879 -9.547 1 97.31 84 ALA B C 1
ATOM 1492 O O . ALA B 1 84 ? 8.82 -8.125 -10.508 1 97.31 84 ALA B O 1
ATOM 1493 N N . VAL B 1 85 ? 7.887 -8.742 -8.57 1 97.62 85 VAL B N 1
ATOM 1494 C CA . VAL B 1 85 ? 8.539 -10.047 -8.547 1 97.62 85 VAL B CA 1
ATOM 1495 C C . VAL B 1 85 ? 8.102 -10.867 -9.758 1 97.62 85 VAL B C 1
ATOM 1497 O O . VAL B 1 85 ? 8.922 -11.523 -10.406 1 97.62 85 VAL B O 1
ATOM 1500 N N . ARG B 1 86 ? 6.832 -10.766 -10.07 1 95.44 86 ARG B N 1
ATOM 1501 C CA . ARG B 1 86 ? 6.309 -11.547 -11.188 1 95.44 86 ARG B CA 1
ATOM 1502 C C . ARG B 1 86 ? 6.922 -11.086 -12.508 1 95.44 86 ARG B C 1
ATOM 1504 O O . ARG B 1 86 ? 7.27 -11.906 -13.359 1 95.44 86 ARG B O 1
ATOM 1511 N N . LEU B 1 87 ? 6.977 -9.828 -12.727 1 95 87 LEU B N 1
ATOM 1512 C CA . LEU B 1 87 ? 7.605 -9.289 -13.93 1 95 87 LEU B CA 1
ATOM 1513 C C . LEU B 1 87 ? 9.07 -9.727 -14.016 1 95 87 LEU B C 1
ATOM 1515 O O . LEU B 1 87 ? 9.539 -10.117 -15.078 1 95 87 LEU B O 1
ATOM 1519 N N . LEU B 1 88 ? 9.758 -9.688 -12.875 1 96.62 88 LEU B N 1
ATOM 1520 C CA . LEU B 1 88 ? 11.164 -10.062 -12.844 1 96.62 88 LEU B CA 1
ATOM 1521 C C . LEU B 1 88 ? 11.336 -11.555 -13.117 1 96.62 88 LEU B C 1
ATOM 1523 O O . LEU B 1 88 ? 12.242 -11.953 -13.859 1 96.62 88 LEU B O 1
ATOM 1527 N N . ARG B 1 89 ? 10.484 -12.352 -12.586 1 95.5 89 ARG B N 1
ATOM 1528 C CA . ARG B 1 89 ? 10.547 -13.797 -12.789 1 95.5 89 ARG B CA 1
ATOM 1529 C C . ARG B 1 89 ? 10.234 -14.156 -14.234 1 95.5 89 ARG B C 1
ATOM 1531 O O . ARG B 1 89 ? 10.727 -15.156 -14.758 1 95.5 89 ARG B O 1
ATOM 1538 N N . ALA B 1 90 ? 9.438 -13.359 -14.836 1 94.31 90 ALA B N 1
ATOM 1539 C CA . ALA B 1 90 ? 9.062 -13.586 -16.234 1 94.31 90 ALA B CA 1
ATOM 1540 C C . ALA B 1 90 ? 10.18 -13.141 -17.172 1 94.31 90 ALA B C 1
ATOM 1542 O O . ALA B 1 90 ? 10.102 -13.375 -18.391 1 94.31 90 ALA B O 1
ATOM 1543 N N . GLY B 1 91 ? 11.18 -12.492 -16.625 1 95.19 91 GLY B N 1
ATOM 1544 C CA . GLY B 1 91 ? 12.281 -12.023 -17.453 1 95.19 91 GLY B CA 1
ATOM 1545 C C . GLY B 1 91 ? 12.023 -10.664 -18.078 1 95.19 91 GLY B C 1
ATOM 1546 O O . GLY B 1 91 ? 12.781 -10.219 -18.938 1 95.19 91 GLY B O 1
ATOM 1547 N N . ASP B 1 92 ? 10.977 -10.07 -17.703 1 94 92 ASP B N 1
ATOM 1548 C CA . ASP B 1 92 ? 10.609 -8.758 -18.234 1 94 92 ASP B CA 1
ATOM 1549 C C . ASP B 1 92 ? 11.281 -7.641 -17.438 1 94 92 ASP B C 1
ATOM 1551 O O . ASP B 1 92 ? 10.609 -6.805 -16.844 1 94 92 ASP B O 1
ATOM 1555 N N . TYR B 1 93 ? 12.523 -7.555 -17.547 1 95.56 93 TYR B N 1
ATOM 1556 C CA . TYR B 1 93 ? 13.305 -6.66 -16.703 1 95.56 93 TYR B CA 1
ATOM 1557 C C . TYR B 1 93 ? 13.008 -5.203 -17.031 1 95.56 93 TYR B C 1
ATOM 1559 O O . TYR B 1 93 ? 12.992 -4.352 -16.141 1 95.56 93 TYR B O 1
ATOM 1567 N N . GLY B 1 94 ? 12.875 -4.832 -18.328 1 94.56 94 GLY B N 1
ATOM 1568 C CA . GLY B 1 94 ? 12.508 -3.479 -18.703 1 94.56 94 GLY B CA 1
ATOM 1569 C C . GLY B 1 94 ? 11.203 -3.018 -18.094 1 94.56 94 GLY B C 1
ATOM 1570 O O . GLY B 1 94 ? 11.18 -2.053 -17.328 1 94.56 94 GLY B O 1
ATOM 1571 N N . PRO B 1 95 ? 10.156 -3.783 -18.422 1 93.38 95 PRO B N 1
ATOM 1572 C CA . PRO B 1 95 ? 8.859 -3.459 -17.812 1 93.38 95 PRO B CA 1
ATOM 1573 C C . PRO B 1 95 ? 8.906 -3.438 -16.297 1 93.38 95 PRO B C 1
ATOM 1575 O O . PRO B 1 95 ? 8.266 -2.59 -15.664 1 93.38 95 PRO B O 1
ATOM 1578 N N . ALA B 1 96 ? 9.625 -4.379 -15.68 1 95.88 96 ALA B N 1
ATOM 1579 C CA . ALA B 1 96 ? 9.742 -4.41 -14.227 1 95.88 96 ALA B CA 1
ATOM 1580 C C . ALA B 1 96 ? 10.359 -3.123 -13.695 1 95.88 96 ALA B C 1
ATOM 1582 O O . ALA B 1 96 ? 9.844 -2.521 -12.75 1 95.88 96 ALA B O 1
ATOM 1583 N N . THR B 1 97 ? 11.438 -2.725 -14.312 1 96.81 97 THR B N 1
ATOM 1584 C CA . THR B 1 97 ? 12.133 -1.513 -13.891 1 96.81 97 THR B CA 1
ATOM 1585 C C . THR B 1 97 ? 11.25 -0.286 -14.078 1 96.81 97 THR B C 1
ATOM 1587 O O . THR B 1 97 ? 11.195 0.584 -13.203 1 96.81 97 THR B O 1
ATOM 1590 N N . ALA B 1 98 ? 10.609 -0.172 -15.188 1 96.12 98 ALA B N 1
ATOM 1591 C CA . ALA B 1 98 ? 9.703 0.942 -15.453 1 96.12 98 ALA B CA 1
ATOM 1592 C C . ALA B 1 98 ? 8.555 0.968 -14.445 1 96.12 98 ALA B C 1
ATOM 1594 O O . ALA B 1 98 ? 8.18 2.033 -13.945 1 96.12 98 ALA B O 1
ATOM 1595 N N . TYR B 1 99 ? 7.98 -0.185 -14.148 1 95.69 99 TYR B N 1
ATOM 1596 C CA . TYR B 1 99 ? 6.871 -0.305 -13.211 1 95.69 99 TYR B CA 1
ATOM 1597 C C . TYR B 1 99 ? 7.273 0.176 -11.82 1 95.69 99 TYR B C 1
ATOM 1599 O O . TYR B 1 99 ? 6.562 0.967 -11.203 1 95.69 99 TYR B O 1
ATOM 1607 N N . ILE B 1 100 ? 8.43 -0.285 -11.344 1 98.25 100 ILE B N 1
ATOM 1608 C CA . ILE B 1 100 ? 8.922 0.063 -10.016 1 98.25 100 ILE B CA 1
ATOM 1609 C C . ILE B 1 100 ? 9.234 1.557 -9.961 1 98.25 100 ILE B C 1
ATOM 1611 O O . ILE B 1 100 ? 8.758 2.262 -9.07 1 98.25 100 ILE B O 1
ATOM 1615 N N . ALA B 1 101 ? 9.945 2.061 -10.93 1 98.19 101 ALA B N 1
ATOM 1616 C CA . ALA B 1 101 ? 10.383 3.455 -10.938 1 98.19 101 ALA B CA 1
ATOM 1617 C C . ALA B 1 101 ? 9.195 4.402 -11.078 1 98.19 101 ALA B C 1
ATOM 1619 O O . ALA B 1 101 ? 9.102 5.402 -10.359 1 98.19 101 ALA B O 1
ATOM 1620 N N . LEU B 1 102 ? 8.312 4.082 -12.008 1 97.81 102 LEU B N 1
ATOM 1621 C CA . LEU B 1 102 ? 7.176 4.957 -12.25 1 97.81 102 LEU B CA 1
ATOM 1622 C C . LEU B 1 102 ? 6.215 4.938 -11.062 1 97.81 102 LEU B C 1
ATOM 1624 O O . LEU B 1 102 ? 5.633 5.965 -10.711 1 97.81 102 LEU B O 1
ATOM 1628 N N . SER B 1 103 ? 6.02 3.752 -10.477 1 98.19 103 SER B N 1
ATOM 1629 C CA . SER B 1 103 ? 5.148 3.672 -9.305 1 98.19 103 SER B CA 1
ATOM 1630 C C . SER B 1 103 ? 5.66 4.555 -8.172 1 98.19 103 SER B C 1
ATOM 1632 O O . SER B 1 103 ? 4.906 5.352 -7.609 1 98.19 103 SER B O 1
ATOM 1634 N N . VAL B 1 104 ? 6.949 4.453 -7.875 1 98.81 104 VAL B N 1
ATOM 1635 C CA . VAL B 1 104 ? 7.543 5.211 -6.777 1 98.81 104 VAL B CA 1
ATOM 1636 C C . VAL B 1 104 ? 7.531 6.699 -7.109 1 98.81 104 VAL B C 1
ATOM 1638 O O . VAL B 1 104 ? 7.043 7.516 -6.324 1 98.81 104 VAL B O 1
ATOM 1641 N N . ALA B 1 105 ? 7.969 7.09 -8.281 1 98.75 105 ALA B N 1
ATOM 1642 C CA . ALA B 1 105 ? 8.109 8.492 -8.664 1 98.75 105 ALA B CA 1
ATOM 1643 C C . ALA B 1 105 ? 6.746 9.172 -8.758 1 98.75 105 ALA B C 1
ATOM 1645 O O . ALA B 1 105 ? 6.547 10.258 -8.211 1 98.75 105 ALA B O 1
ATOM 1646 N N . VAL B 1 106 ? 5.836 8.547 -9.461 1 98.75 106 VAL B N 1
ATOM 1647 C CA . VAL B 1 106 ? 4.531 9.148 -9.711 1 98.75 106 VAL B CA 1
ATOM 1648 C C . VAL B 1 106 ? 3.754 9.266 -8.398 1 98.75 106 VAL B C 1
ATOM 1650 O O . VAL B 1 106 ? 3.131 10.289 -8.133 1 98.75 106 VAL B O 1
ATOM 1653 N N . CYS B 1 107 ? 3.793 8.273 -7.578 1 98.88 107 CYS B N 1
ATOM 1654 C CA . CYS B 1 107 ? 2.998 8.289 -6.355 1 98.88 107 CYS B CA 1
ATOM 1655 C C . CYS B 1 107 ? 3.531 9.32 -5.367 1 98.88 107 CYS B C 1
ATOM 1657 O O . CYS B 1 107 ? 2.756 10.023 -4.719 1 98.88 107 CYS B O 1
ATOM 1659 N N . ILE B 1 108 ? 4.852 9.438 -5.23 1 98.88 108 ILE B N 1
ATOM 1660 C CA . ILE B 1 108 ? 5.422 10.461 -4.355 1 98.88 108 ILE B CA 1
ATOM 1661 C C . ILE B 1 108 ? 5.105 11.844 -4.906 1 98.88 108 ILE B C 1
ATOM 1663 O O . ILE B 1 108 ? 4.719 12.742 -4.152 1 98.88 108 ILE B O 1
ATOM 1667 N N . ALA B 1 109 ? 5.219 12.055 -6.215 1 98.88 109 ALA B N 1
ATOM 1668 C CA . ALA B 1 109 ? 4.879 13.336 -6.84 1 98.88 109 ALA B CA 1
ATOM 1669 C C . ALA B 1 109 ? 3.404 13.664 -6.641 1 98.88 109 ALA B C 1
ATOM 1671 O O . ALA B 1 109 ? 3.051 14.82 -6.391 1 98.88 109 ALA B O 1
ATOM 1672 N N . PHE B 1 110 ? 2.574 12.656 -6.793 1 98.94 110 PHE B N 1
ATOM 1673 C CA . PHE B 1 110 ? 1.138 12.859 -6.645 1 98.94 110 PHE B CA 1
ATOM 1674 C C . PHE B 1 110 ? 0.782 13.188 -5.199 1 98.94 110 PHE B C 1
ATOM 1676 O O . PHE B 1 110 ? -0.098 14.008 -4.938 1 98.94 110 PHE B O 1
ATOM 1683 N N . ALA B 1 111 ? 1.435 12.516 -4.234 1 98.88 111 ALA B N 1
ATOM 1684 C CA . ALA B 1 111 ? 1.222 12.875 -2.836 1 98.88 111 ALA B CA 1
ATOM 1685 C C . ALA B 1 111 ? 1.596 14.336 -2.582 1 98.88 111 ALA B C 1
ATOM 1687 O O . ALA B 1 111 ? 0.859 15.062 -1.912 1 98.88 111 ALA B O 1
ATOM 1688 N N . ALA B 1 112 ? 2.732 14.781 -3.119 1 98.88 112 ALA B N 1
ATOM 1689 C CA . ALA B 1 112 ? 3.176 16.156 -2.973 1 98.88 112 ALA B CA 1
ATOM 1690 C C . ALA B 1 112 ? 2.189 17.125 -3.627 1 98.88 112 ALA B C 1
ATOM 1692 O O . ALA B 1 112 ? 1.848 18.156 -3.051 1 98.88 112 ALA B O 1
ATOM 1693 N N . LEU B 1 113 ? 1.812 16.797 -4.844 1 98.88 113 LEU B N 1
ATOM 1694 C CA . LEU B 1 113 ? 0.821 17.594 -5.543 1 98.88 113 LEU B CA 1
ATOM 1695 C C . LEU B 1 113 ? -0.475 17.688 -4.742 1 98.88 113 LEU B C 1
ATOM 1697 O O . LEU B 1 113 ? -1.086 18.75 -4.652 1 98.88 113 LEU B O 1
ATOM 1701 N N . GLY B 1 114 ? -0.918 16.531 -4.277 1 98.88 114 GLY B N 1
ATOM 1702 C CA . GLY B 1 114 ? -2.107 16.516 -3.441 1 98.88 114 GLY B CA 1
ATOM 1703 C C . GLY B 1 114 ? -1.995 17.406 -2.227 1 98.88 114 GLY B C 1
ATOM 1704 O O . GLY B 1 114 ? -2.938 18.125 -1.889 1 98.88 114 GLY B O 1
ATOM 1705 N N . MET B 1 115 ? -0.909 17.344 -1.546 1 98.62 115 MET B N 1
ATOM 1706 C CA . MET B 1 115 ? -0.698 18.203 -0.393 1 98.62 115 MET B CA 1
ATOM 1707 C C . MET B 1 115 ? -0.751 19.672 -0.802 1 98.62 115 MET B C 1
ATOM 1709 O O . MET B 1 115 ? -1.306 20.516 -0.08 1 98.62 115 MET B O 1
ATOM 1713 N N . TRP B 1 116 ? -0.152 20 -1.914 1 98.5 116 TRP B N 1
ATOM 1714 C CA . TRP B 1 116 ? -0.193 21.375 -2.412 1 98.5 116 TRP B CA 1
ATOM 1715 C C . TRP B 1 116 ? -1.628 21.812 -2.68 1 98.5 116 TRP B C 1
ATOM 1717 O O . TRP B 1 116 ? -2.033 22.906 -2.279 1 98.5 116 TRP B O 1
ATOM 1727 N N . ILE B 1 117 ? -2.42 21.047 -3.416 1 98.62 117 ILE B N 1
ATOM 1728 C CA . ILE B 1 117 ? -3.816 21.328 -3.717 1 98.62 117 ILE B CA 1
ATOM 1729 C C . ILE B 1 117 ? -4.602 21.5 -2.418 1 98.62 117 ILE B C 1
ATOM 1731 O O . ILE B 1 117 ? -5.359 22.469 -2.262 1 98.62 117 ILE B O 1
ATOM 1735 N N . GLY B 1 118 ? -4.414 20.484 -1.55 1 98.38 118 GLY B N 1
ATOM 1736 C CA . GLY B 1 118 ? -5.105 20.547 -0.272 1 98.38 118 GLY B CA 1
ATOM 1737 C C . GLY B 1 118 ? -4.789 21.812 0.514 1 98.38 118 GLY B C 1
ATOM 1738 O O . GLY B 1 118 ? -5.672 22.391 1.15 1 98.38 118 GLY B O 1
ATOM 1739 N N . ALA B 1 119 ? -3.559 22.203 0.519 1 97.38 119 ALA B N 1
ATOM 1740 C CA . ALA B 1 119 ? -3.148 23.422 1.214 1 97.38 119 ALA B CA 1
ATOM 1741 C C . ALA B 1 119 ? -3.85 24.641 0.633 1 97.38 119 ALA B C 1
ATOM 1743 O O . ALA B 1 119 ? -4.211 25.562 1.366 1 97.38 119 ALA B O 1
ATOM 1744 N N . GLN B 1 120 ? -4.031 24.688 -0.709 1 97.81 120 GLN B N 1
ATOM 1745 C CA . GLN B 1 120 ? -4.742 25.781 -1.344 1 97.81 120 GLN B CA 1
ATOM 1746 C C . GLN B 1 120 ? -6.207 25.812 -0.926 1 97.81 120 GLN B C 1
ATOM 1748 O O . GLN B 1 120 ? -6.785 26.875 -0.713 1 97.81 120 GLN B O 1
ATOM 1753 N N . ILE B 1 121 ? -6.809 24.719 -0.852 1 96.44 121 ILE B N 1
ATOM 1754 C CA . ILE B 1 121 ? -8.211 24.609 -0.469 1 96.44 121 ILE B CA 1
ATOM 1755 C C . ILE B 1 121 ? -8.391 25.047 0.979 1 96.44 121 ILE B C 1
ATOM 1757 O O . ILE B 1 121 ? -9.336 25.766 1.299 1 96.44 121 ILE B O 1
ATOM 1761 N N . ALA B 1 122 ? -7.512 24.594 1.835 1 92 122 ALA B N 1
ATOM 1762 C CA . ALA B 1 122 ? -7.602 24.891 3.262 1 92 122 ALA B CA 1
ATOM 1763 C C . ALA B 1 122 ? -7.398 26.375 3.529 1 92 122 ALA B C 1
ATOM 1765 O O . ALA B 1 122 ? -7.879 26.906 4.535 1 92 122 ALA B O 1
ATOM 1766 N N . ARG B 1 123 ? -6.68 27.094 2.709 1 91.94 123 ARG B N 1
ATOM 1767 C CA . ARG B 1 123 ? -6.422 28.516 2.861 1 91.94 123 ARG B CA 1
ATOM 1768 C C . ARG B 1 123 ? -7.617 29.344 2.402 1 91.94 123 ARG B C 1
ATOM 1770 O O . ARG B 1 123 ? -7.789 30.5 2.824 1 91.94 123 ARG B O 1
ATOM 1777 N N . ASN B 1 124 ? -8.445 28.938 1.521 1 81.19 124 ASN B N 1
ATOM 1778 C CA . ASN B 1 124 ? -9.586 29.703 1.016 1 81.19 124 ASN B CA 1
ATOM 1779 C C . ASN B 1 124 ? -10.859 29.391 1.797 1 81.19 124 ASN B C 1
ATOM 1781 O O . ASN B 1 124 ? -11.805 30.172 1.789 1 81.19 124 ASN B O 1
#

InterPro domains:
  IPR003691 Fluoride-specific ion channel FluC [MF_00454] (5-119)
  IPR003691 Fluoride-specific ion channel FluC [PF02537] (7-115)
  IPR003691 Fluoride-specific ion channel FluC [PTHR28259] (6-118)
  IPR003691 Fluoride-specific ion channel FluC [TIGR00494] (7-117)

pLDDT: mean 92.39, std 12.33, range [43.72, 98.94]

Secondary structure (DSSP, 8-state):
-HHHHHHHHHHHHHHHHHHHIIIIIISTT--BTTB-HHHHHHHHHHHHHHHHHHHH--SHHHIIIIIIIIIHHH--SHHHHHHHHHHHHTT-HHHHHHHHHHHHHHHHHHHHHHHHHHHHHHH-/-HHHHHHHHHHHHHHHHHHHIIIIIISSS--BTTB-HHHHHHHHHHHHHHHHHHHH--SHHHIIIIIIIIIHHH--SHHHHHHHHHHHHTT-HHHHHHHHHHHHHHHHHHHHHHHHHHHHHHH-

Radius of gyration: 16.87 Å; Cα contacts (8 Å, |Δi|>4): 517; chains: 2; bounding box: 41×61×43 Å